Protein AF-A0AAJ1ZL86-F1 (afdb_monomer_lite)

Foldseek 3Di:
DDDDDDDDDDDAPDPQDFDQDPVRDTDGDRVNVVVVPHDDDDDLCDPVNVLVVLLVCQVDPPPLEAEEEEWEQDPDLPQRQIDDDPSRCSSHVFDSRAWDCPDPPFKIDTPDDPHYIYGHLWDQPPVRDTHNFLVSLLVNLLSVLVSSQVVSRQEYEYEQYQPDPPRQWDSLSSVLSNLLSQLVSPPPDPPDDRRYHYHYDDSDPVNVVCVVVVVAPSVCSNNFDWAKEKEWEQAQVRDIDIDIDIDGQQQFQLVVDPPPPLQQAWFKAKPVGGGPPDDTDGCVVGRRPGNSRSSHDHHMYIYTYSNPVVVPDPPDPPDD

Secondary structure (DSSP, 8-state):
------------TTS-EEEEPTTS-EEEE-HHHHTT-S---SS---HHHHHHHHHHHHTTPPTTEEEEEE-EEPS-TTT--EE--HHHHHHH---TT-EEEEETTTEEEESSSTTEEEE---EE-TTS-EE--HHHHHHHHHHHHHHHHHTT--EEEEEPTT-SSS-SB-HHHHHHHHHHHHHHHHHS-TTSPP--EEEEE---HHHHHHHHTT-S-HHHHHH--EEEEEEEEE-TT--EEEEEEEEETTSBGGGGS---TTGGGSEEEEES-SBTT---EEHHHHTTSBHHHHT--TT-EEEEE-GGGGG-S-------

Structure (mmCIF, N/CA/C/O backbone):
data_AF-A0AAJ1ZL86-F1
#
_entry.id   AF-A0AAJ1ZL86-F1
#
loop_
_atom_site.group_PDB
_atom_site.id
_atom_site.type_symbol
_atom_site.label_atom_id
_atom_site.label_alt_id
_atom_site.label_comp_id
_atom_site.label_asym_id
_atom_site.label_entity_id
_atom_site.label_seq_id
_atom_site.pdbx_PDB_ins_code
_atom_site.Cartn_x
_atom_site.Cartn_y
_atom_site.Cartn_z
_atom_site.occupancy
_atom_site.B_iso_or_equiv
_atom_site.auth_seq_id
_atom_site.auth_comp_id
_atom_site.auth_asym_id
_atom_site.auth_atom_id
_atom_site.pdbx_PDB_model_num
ATOM 1 N N . MET A 1 1 ? -17.599 -39.577 19.503 1.00 26.83 1 MET A N 1
ATOM 2 C CA . MET A 1 1 ? -16.617 -39.448 18.406 1.00 26.83 1 MET A CA 1
ATOM 3 C C . MET A 1 1 ? -17.194 -38.532 17.339 1.00 26.83 1 MET A C 1
ATOM 5 O O . MET A 1 1 ? -18.290 -38.820 16.884 1.00 26.83 1 MET A O 1
ATOM 9 N N . SER A 1 2 ? -16.427 -37.483 17.004 1.00 27.55 2 SER A N 1
ATOM 10 C CA . SER A 1 2 ? -16.437 -36.637 15.790 1.00 27.55 2 SER A CA 1
ATOM 11 C C . SER A 1 2 ? -17.744 -35.893 15.454 1.00 27.55 2 SER A C 1
ATOM 13 O O . SER A 1 2 ? -18.731 -36.484 15.036 1.00 27.55 2 SER A O 1
ATOM 15 N N . GLU A 1 3 ? -17.872 -34.624 15.853 1.00 30.81 3 GLU A N 1
ATOM 16 C CA . GLU A 1 3 ? -17.466 -33.403 15.113 1.00 30.81 3 GLU A CA 1
ATOM 17 C C . GLU A 1 3 ? -18.163 -33.197 13.755 1.00 30.81 3 GLU A C 1
ATOM 19 O O . GLU A 1 3 ? -17.887 -33.873 12.770 1.00 30.81 3 GLU A O 1
ATOM 24 N N . ARG A 1 4 ? -18.999 -32.152 13.685 1.00 26.70 4 ARG A N 1
ATOM 25 C CA . ARG A 1 4 ? -19.277 -31.396 12.456 1.00 26.70 4 ARG A CA 1
ATOM 26 C C . ARG A 1 4 ? -19.222 -29.906 12.791 1.00 26.70 4 ARG A C 1
ATOM 28 O O . ARG A 1 4 ? -20.199 -29.340 13.268 1.00 26.70 4 ARG A O 1
ATOM 35 N N . ARG A 1 5 ? -18.061 -29.286 12.575 1.00 26.00 5 ARG A N 1
ATOM 36 C CA . ARG A 1 5 ? -17.897 -27.826 12.539 1.00 26.00 5 ARG A CA 1
ATOM 37 C C . ARG A 1 5 ? -18.056 -27.374 11.089 1.00 26.00 5 ARG A C 1
ATOM 39 O O . ARG A 1 5 ? -17.250 -27.745 10.243 1.00 26.00 5 ARG A O 1
ATOM 46 N N . ALA A 1 6 ? -19.100 -26.600 10.807 1.00 27.50 6 ALA A N 1
ATOM 47 C CA . ALA A 1 6 ? -19.222 -25.831 9.576 1.00 27.50 6 ALA A CA 1
ATOM 48 C C . ALA A 1 6 ? -18.780 -24.395 9.887 1.00 27.50 6 ALA A C 1
ATOM 50 O O . ALA A 1 6 ? -19.437 -23.702 10.661 1.00 27.50 6 ALA A O 1
ATOM 51 N N . ASN A 1 7 ? -17.649 -23.967 9.323 1.00 27.70 7 ASN A N 1
ATOM 52 C CA . ASN A 1 7 ? -17.229 -22.569 9.360 1.00 27.70 7 ASN A CA 1
ATOM 53 C C . ASN A 1 7 ? -18.049 -21.799 8.318 1.00 27.70 7 ASN A C 1
ATOM 55 O O . ASN A 1 7 ? -17.778 -21.881 7.122 1.00 27.70 7 ASN A O 1
ATOM 59 N N . LEU A 1 8 ? -19.077 -21.088 8.782 1.00 30.33 8 LEU A N 1
ATOM 60 C CA . LEU A 1 8 ? -19.906 -20.212 7.961 1.00 30.33 8 LEU A CA 1
ATOM 61 C C . LEU A 1 8 ? -19.249 -18.823 7.911 1.00 30.33 8 LEU A C 1
ATOM 63 O O . LEU A 1 8 ? -19.295 -18.062 8.877 1.00 30.33 8 LEU A O 1
ATOM 67 N N . GLY A 1 9 ? -18.589 -18.514 6.795 1.00 31.70 9 GLY A N 1
ATOM 68 C CA . GLY A 1 9 ? -18.095 -17.170 6.497 1.00 31.70 9 GLY A CA 1
ATOM 69 C C . GLY A 1 9 ? -19.267 -16.218 6.253 1.00 31.70 9 GLY A C 1
ATOM 70 O O . GLY A 1 9 ? -20.177 -16.518 5.484 1.00 31.70 9 GLY A O 1
ATOM 71 N N . LYS A 1 10 ? -19.257 -15.077 6.940 1.00 31.64 10 LYS A N 1
ATOM 72 C CA . LYS A 1 10 ? -20.279 -14.028 6.875 1.00 31.64 10 LYS A CA 1
ATOM 73 C C . LYS A 1 10 ? -20.282 -13.393 5.471 1.00 31.64 10 LYS A C 1
ATOM 75 O O . LYS A 1 10 ? -19.273 -12.839 5.049 1.00 31.64 10 LYS A O 1
ATOM 80 N N . VAL A 1 11 ? -21.405 -13.494 4.757 1.00 28.42 11 VAL A N 1
ATOM 81 C CA . VAL A 1 11 ? -21.655 -12.884 3.435 1.00 28.42 11 VAL A CA 1
ATOM 82 C C . VAL A 1 11 ? -22.566 -11.673 3.625 1.00 28.42 11 VAL A C 1
ATOM 84 O O . VAL A 1 11 ? -23.559 -11.773 4.345 1.00 28.42 11 VAL A O 1
ATOM 87 N N . ASP A 1 12 ? -22.243 -10.545 2.985 1.00 35.69 12 ASP A N 1
ATOM 88 C CA . ASP A 1 12 ? -23.024 -9.305 3.073 1.00 35.69 12 ASP A CA 1
ATOM 89 C C . ASP A 1 12 ? -23.831 -9.001 1.791 1.00 35.69 12 ASP A C 1
ATOM 91 O O . ASP A 1 12 ? -23.544 -9.496 0.698 1.00 35.69 12 ASP A O 1
ATOM 95 N N . ALA A 1 13 ? -24.913 -8.242 1.973 1.00 37.53 13 ALA A N 1
ATOM 96 C CA . ALA A 1 13 ? -26.148 -8.272 1.188 1.00 37.53 13 ALA A CA 1
ATOM 97 C C . ALA A 1 13 ? -26.060 -7.837 -0.290 1.00 37.53 13 ALA A C 1
ATOM 99 O O . ALA A 1 13 ? -26.072 -6.654 -0.601 1.00 37.53 13 ALA A O 1
ATOM 100 N N . GLN A 1 14 ? -26.112 -8.819 -1.198 1.00 34.38 14 GLN A N 1
ATOM 101 C CA . GLN A 1 14 ? -26.947 -8.854 -2.424 1.00 34.38 14 GLN A CA 1
ATOM 102 C C . GLN A 1 14 ? -26.596 -10.019 -3.357 1.00 34.38 14 GLN A C 1
ATOM 104 O O . GLN A 1 14 ? -27.267 -10.211 -4.371 1.00 34.38 14 GLN A O 1
ATOM 109 N N . CYS A 1 15 ? -25.623 -10.856 -3.003 1.00 33.31 15 CYS A N 1
ATOM 110 C CA . CYS A 1 15 ? -25.530 -12.174 -3.613 1.00 33.31 15 CYS A CA 1
ATOM 111 C C . CYS A 1 15 ? -26.594 -13.076 -2.983 1.00 33.31 15 CYS A C 1
ATOM 113 O O . CYS A 1 15 ? -26.591 -13.289 -1.773 1.00 33.31 15 CYS A O 1
ATOM 115 N N . SER A 1 16 ? -27.516 -13.599 -3.794 1.00 36.09 16 SER A N 1
ATOM 116 C CA . SER A 1 16 ? -28.319 -14.748 -3.379 1.00 36.09 16 SER A CA 1
ATOM 117 C C . SER A 1 16 ? -27.356 -15.853 -2.952 1.00 36.09 16 SER A C 1
ATOM 119 O O . SER A 1 16 ? -26.565 -16.305 -3.781 1.00 36.09 16 SER A O 1
ATOM 121 N N . VAL A 1 17 ? -27.397 -16.257 -1.683 1.00 45.94 17 VAL A N 1
ATOM 122 C CA . VAL A 1 17 ? -26.607 -17.394 -1.207 1.00 45.94 17 VAL A CA 1
ATOM 123 C C . VAL A 1 17 ? -27.178 -18.630 -1.894 1.00 45.94 17 VAL A C 1
ATOM 125 O O . VAL A 1 17 ? -28.342 -18.964 -1.687 1.00 45.94 17 VAL A O 1
ATOM 128 N N . GLU A 1 18 ? -26.405 -19.248 -2.789 1.00 43.50 18 GLU A N 1
ATOM 129 C CA . GLU A 1 18 ? -26.748 -20.545 -3.375 1.00 43.50 18 GLU A CA 1
ATOM 130 C C . GLU A 1 18 ? -26.234 -21.642 -2.448 1.00 43.50 18 GLU A C 1
ATOM 132 O O . GLU A 1 18 ? -25.067 -22.025 -2.501 1.00 43.50 18 GLU A O 1
ATOM 137 N N . GLU A 1 19 ? -27.112 -22.167 -1.601 1.00 47.22 19 GLU A N 1
ATOM 138 C CA . GLU A 1 19 ? -26.810 -23.379 -0.849 1.00 47.22 19 GLU A CA 1
ATOM 139 C C . GLU A 1 19 ? -27.041 -24.584 -1.757 1.00 47.22 19 GLU A C 1
ATOM 141 O O . GLU A 1 19 ? -28.132 -24.763 -2.303 1.00 47.22 19 GLU A O 1
ATOM 146 N N . THR A 1 20 ? -26.006 -25.403 -1.950 1.00 39.59 20 THR A N 1
ATOM 147 C CA . THR A 1 20 ? -26.130 -26.675 -2.671 1.00 39.59 20 THR A CA 1
ATOM 148 C C . THR A 1 20 ? -26.208 -27.801 -1.652 1.00 39.59 20 THR A C 1
ATOM 150 O O . THR A 1 20 ? -25.277 -27.993 -0.870 1.00 39.59 20 THR A O 1
ATOM 153 N N . ASP A 1 21 ? -27.318 -28.539 -1.637 1.00 55.28 21 ASP A N 1
ATOM 154 C CA . ASP A 1 21 ? -27.452 -29.697 -0.757 1.00 55.28 21 ASP A CA 1
ATOM 155 C C . ASP A 1 21 ? -26.527 -30.852 -1.193 1.00 55.28 21 ASP A C 1
ATOM 157 O O . ASP A 1 21 ? -25.970 -30.880 -2.292 1.00 55.28 21 ASP A O 1
ATOM 161 N N . HIS A 1 22 ? -26.384 -31.864 -0.335 1.00 47.66 22 HIS A N 1
ATOM 162 C CA . HIS A 1 22 ? -25.602 -33.077 -0.617 1.00 47.66 22 HIS A CA 1
ATOM 163 C C . HIS A 1 22 ? -26.113 -33.897 -1.824 1.00 47.66 22 HIS A C 1
ATOM 165 O O . HIS A 1 22 ? -25.509 -34.907 -2.178 1.00 47.66 22 HIS A O 1
ATOM 171 N N . ARG A 1 23 ? -27.235 -33.496 -2.441 1.00 52.44 23 ARG A N 1
ATOM 172 C CA . ARG A 1 23 ? -27.842 -34.102 -3.634 1.00 52.44 23 ARG A CA 1
ATOM 173 C C . ARG A 1 23 ? -27.741 -33.188 -4.863 1.00 52.44 23 ARG A C 1
ATOM 175 O O . ARG A 1 23 ? -28.346 -33.499 -5.887 1.00 52.44 23 ARG A O 1
ATOM 182 N N . GLY A 1 24 ? -26.988 -32.087 -4.780 1.00 43.84 24 GLY A N 1
ATOM 183 C CA . GLY A 1 24 ? -26.724 -31.175 -5.893 1.00 43.84 24 GLY A CA 1
ATOM 184 C C . GLY A 1 24 ? -27.843 -30.173 -6.197 1.00 43.84 24 GLY A C 1
ATOM 185 O O . GLY A 1 24 ? -27.800 -29.530 -7.245 1.00 43.84 24 GLY A O 1
ATOM 186 N N . ARG A 1 25 ? -28.854 -30.018 -5.329 1.00 43.34 25 ARG A N 1
ATOM 187 C CA . ARG A 1 25 ? -29.942 -29.046 -5.533 1.00 43.34 25 ARG A CA 1
ATOM 188 C C . ARG A 1 25 ? -29.564 -27.699 -4.936 1.00 43.34 25 ARG A C 1
ATOM 190 O O . ARG A 1 25 ? -29.151 -27.629 -3.783 1.00 43.34 25 ARG A O 1
ATOM 197 N N . LYS A 1 26 ? -29.752 -26.639 -5.720 1.00 44.75 26 LYS A N 1
ATOM 198 C CA . LYS A 1 26 ? -29.433 -25.261 -5.339 1.00 44.75 26 LYS A CA 1
ATOM 199 C C . LYS A 1 26 ? -30.667 -24.549 -4.789 1.00 44.75 26 LYS A C 1
ATOM 201 O O . LYS A 1 26 ? -31.669 -24.448 -5.495 1.00 44.75 26 LYS A O 1
ATOM 206 N N . THR A 1 27 ? -30.579 -24.019 -3.573 1.00 41.75 27 THR A N 1
ATOM 207 C CA . THR A 1 27 ? -31.616 -23.173 -2.960 1.00 41.75 27 THR A CA 1
ATOM 208 C C . THR A 1 27 ? -31.056 -21.769 -2.760 1.00 41.75 27 THR A C 1
ATOM 210 O O . THR A 1 27 ? -29.961 -21.615 -2.228 1.00 41.75 27 THR A O 1
ATOM 213 N N . ARG A 1 28 ? -31.788 -20.744 -3.217 1.00 44.66 28 ARG A N 1
ATOM 214 C CA . ARG A 1 28 ? -31.433 -19.328 -3.034 1.00 44.66 28 ARG A CA 1
ATOM 215 C C . ARG A 1 28 ? -32.237 -18.741 -1.878 1.00 44.66 28 ARG A C 1
ATOM 217 O O . ARG A 1 28 ? -33.463 -18.780 -1.934 1.00 44.66 28 ARG A O 1
ATOM 224 N N . THR A 1 29 ? -31.574 -18.167 -0.877 1.00 52.62 29 THR A N 1
ATOM 225 C CA . THR A 1 29 ? -32.233 -17.501 0.264 1.00 52.62 29 THR A CA 1
ATOM 226 C C . THR A 1 29 ? -31.938 -15.992 0.294 1.00 52.62 29 THR A C 1
ATOM 228 O O . THR A 1 29 ? -30.902 -15.532 -0.192 1.00 52.62 29 THR A O 1
ATOM 231 N N . THR A 1 30 ? -32.885 -15.198 0.817 1.00 45.28 30 THR A N 1
ATOM 232 C CA . THR A 1 30 ? -32.844 -13.716 0.879 1.00 45.28 30 THR A CA 1
ATOM 233 C C . THR A 1 30 ? -32.746 -13.161 2.303 1.00 45.28 30 THR A C 1
ATOM 235 O O . THR A 1 30 ? -32.992 -11.978 2.529 1.00 45.28 30 THR A O 1
ATOM 238 N N . GLU A 1 31 ? -32.327 -13.980 3.267 1.00 46.47 31 GLU A N 1
ATOM 239 C CA . GLU A 1 31 ? -32.366 -13.679 4.706 1.00 46.47 31 GLU A CA 1
ATOM 240 C C . GLU A 1 31 ? -31.689 -12.347 5.092 1.00 46.47 31 GLU A C 1
ATOM 242 O O . GLU A 1 31 ? -32.208 -11.588 5.913 1.00 46.47 31 GLU A O 1
ATOM 247 N N . ALA A 1 32 ? -30.572 -11.991 4.448 1.00 41.50 32 ALA A N 1
ATOM 248 C CA . ALA A 1 32 ? -29.873 -10.721 4.680 1.00 41.50 32 ALA A CA 1
ATOM 249 C C . ALA A 1 32 ? -30.674 -9.482 4.216 1.00 41.50 32 ALA A C 1
ATOM 251 O O . ALA A 1 32 ? -30.608 -8.421 4.843 1.00 41.50 32 ALA A O 1
ATOM 252 N N . LYS A 1 33 ? -31.469 -9.618 3.142 1.00 42.16 33 LYS A N 1
ATOM 253 C CA . LYS A 1 33 ? -32.391 -8.582 2.644 1.00 42.16 33 LYS A CA 1
ATOM 254 C C . LYS A 1 33 ? -33.605 -8.454 3.565 1.00 42.16 33 LYS A C 1
ATOM 256 O O . LYS A 1 33 ? -33.992 -7.338 3.909 1.00 42.16 33 LYS A O 1
ATOM 261 N N . ASP A 1 34 ? -34.164 -9.585 3.987 1.00 42.97 34 ASP A N 1
ATOM 262 C CA . ASP A 1 34 ? -35.388 -9.631 4.795 1.00 42.97 34 ASP A CA 1
ATOM 263 C C . ASP A 1 34 ? -35.142 -9.174 6.244 1.00 42.97 34 ASP A C 1
ATOM 265 O O . ASP A 1 34 ? -36.003 -8.544 6.856 1.00 42.97 34 ASP A O 1
ATOM 269 N N . SER A 1 35 ? -33.927 -9.376 6.765 1.00 47.88 35 SER A N 1
ATOM 270 C CA . SER A 1 35 ? -33.507 -8.900 8.092 1.00 47.88 35 SER A CA 1
ATOM 271 C C . SER A 1 35 ? -32.970 -7.459 8.120 1.00 47.88 35 SER A C 1
ATOM 273 O O . SER A 1 35 ? -32.705 -6.940 9.203 1.00 47.88 35 SER A O 1
ATOM 275 N N . ARG A 1 36 ? -32.825 -6.781 6.966 1.00 44.47 36 ARG A N 1
ATOM 276 C CA . ARG A 1 36 ? -32.227 -5.429 6.832 1.00 44.47 36 ARG A CA 1
ATOM 277 C C . ARG A 1 36 ? -30.831 -5.288 7.465 1.00 44.47 36 ARG A C 1
ATOM 279 O O . ARG A 1 36 ? -30.469 -4.204 7.920 1.00 44.47 36 ARG A O 1
ATOM 286 N N . ARG A 1 37 ? -30.037 -6.361 7.505 1.00 44.91 37 ARG A N 1
ATOM 287 C CA . ARG A 1 37 ? -28.702 -6.373 8.139 1.00 44.91 37 ARG A CA 1
ATOM 288 C C . ARG A 1 37 ? -27.538 -6.258 7.148 1.00 44.91 37 ARG A C 1
ATOM 290 O O . ARG A 1 37 ? -26.446 -6.691 7.486 1.00 44.91 37 ARG A O 1
ATOM 297 N N . GLY A 1 38 ? -27.744 -5.660 5.972 1.00 38.59 38 GLY A N 1
ATOM 298 C CA . GLY A 1 38 ? -26.669 -5.471 4.991 1.00 38.59 38 GLY A CA 1
ATOM 299 C C . GLY A 1 38 ? -26.683 -4.131 4.258 1.00 38.59 38 GLY A C 1
ATOM 300 O O . GLY A 1 38 ? -27.657 -3.376 4.305 1.00 38.59 38 GLY A O 1
ATOM 301 N N . ILE A 1 39 ? -25.558 -3.832 3.606 1.00 36.44 39 ILE A N 1
ATOM 302 C CA . ILE A 1 39 ? -25.298 -2.583 2.877 1.00 36.44 39 ILE A CA 1
ATOM 303 C C . ILE A 1 39 ? -25.820 -2.720 1.436 1.00 36.44 39 ILE A C 1
ATOM 305 O O . ILE A 1 39 ? -25.465 -3.687 0.767 1.00 36.44 39 ILE A O 1
ATOM 309 N N . PRO A 1 40 ? -26.622 -1.772 0.914 1.00 34.81 40 PRO A N 1
ATOM 310 C CA . PRO A 1 40 ? -27.112 -1.843 -0.460 1.00 34.81 40 PRO A CA 1
ATOM 311 C C . PRO A 1 40 ? -25.966 -1.690 -1.477 1.00 34.81 40 PRO A C 1
ATOM 313 O O . PRO A 1 40 ? -25.366 -0.623 -1.611 1.00 34.81 40 PRO A O 1
ATOM 316 N N . GLN A 1 41 ? -25.701 -2.746 -2.242 1.00 34.25 41 GLN A N 1
ATOM 317 C CA . GLN A 1 41 ? -24.929 -2.727 -3.481 1.00 34.25 41 GLN A CA 1
ATOM 318 C C . GLN A 1 41 ? -25.860 -2.472 -4.677 1.00 34.25 41 GLN A C 1
ATOM 320 O O . GLN A 1 41 ? -26.587 -3.355 -5.133 1.00 34.25 41 GLN A O 1
ATOM 325 N N . GLY A 1 42 ? -25.832 -1.262 -5.240 1.00 32.44 42 GLY A N 1
ATOM 326 C CA . GLY A 1 42 ? -26.534 -1.041 -6.515 1.00 32.44 42 GLY A CA 1
ATOM 327 C C . GLY A 1 42 ? -26.961 0.374 -6.869 1.00 32.44 42 GLY A C 1
ATOM 328 O O . GLY A 1 42 ? -27.815 0.549 -7.729 1.00 32.44 42 GLY A O 1
ATOM 329 N N . SER A 1 43 ? -26.388 1.399 -6.258 1.00 26.69 43 SER A N 1
ATOM 330 C CA . SER A 1 43 ? -26.492 2.770 -6.760 1.00 26.69 43 SER A CA 1
ATOM 331 C C . SER A 1 43 ? -25.113 3.398 -6.611 1.00 26.69 43 SER A C 1
ATOM 333 O O . SER A 1 43 ? -24.398 2.976 -5.695 1.00 26.69 43 SER A O 1
ATOM 335 N N . PRO A 1 44 ? -24.673 4.345 -7.465 1.00 32.91 44 PRO A N 1
ATOM 336 C CA . PRO A 1 44 ? -23.505 5.143 -7.138 1.00 32.91 44 PRO A CA 1
ATOM 337 C C . PRO A 1 44 ? -23.827 5.845 -5.822 1.00 32.91 44 PRO A C 1
ATOM 339 O O . PRO A 1 44 ? -24.507 6.868 -5.802 1.00 32.91 44 PRO A O 1
ATOM 342 N N . ILE A 1 45 ? -23.389 5.245 -4.713 1.00 39.53 45 ILE A N 1
ATOM 343 C CA . ILE A 1 45 ? -23.382 5.866 -3.404 1.00 39.53 45 ILE A CA 1
ATOM 344 C C . ILE A 1 45 ? -22.623 7.156 -3.657 1.00 39.53 45 ILE A C 1
ATOM 346 O O . ILE A 1 45 ? -21.433 7.143 -3.985 1.00 39.53 45 ILE A O 1
ATOM 350 N N . SER A 1 46 ? -23.349 8.273 -3.657 1.00 35.41 46 SER A N 1
ATOM 351 C CA . SER A 1 46 ? -22.713 9.568 -3.785 1.00 35.41 46 SER A CA 1
ATOM 352 C C . SER A 1 46 ? -21.648 9.631 -2.688 1.00 35.41 46 SER A C 1
ATOM 354 O O . SER A 1 46 ? -21.868 9.069 -1.610 1.00 35.41 46 SER A O 1
ATOM 356 N N . PRO A 1 47 ? -20.504 10.292 -2.911 1.00 38.22 47 PRO A N 1
ATOM 357 C CA . PRO A 1 47 ? -19.534 10.514 -1.842 1.00 38.22 47 PRO A CA 1
ATOM 358 C C . PRO A 1 47 ? -20.225 10.989 -0.546 1.00 38.22 47 PRO A C 1
ATOM 360 O O . PRO A 1 47 ? -19.903 10.529 0.538 1.00 38.22 47 PRO A O 1
ATOM 363 N N . LEU A 1 48 ? -21.307 11.769 -0.671 1.00 35.00 48 LEU A N 1
ATOM 364 C CA . LEU A 1 48 ? -22.185 12.191 0.424 1.00 35.00 48 LEU A CA 1
ATOM 365 C C . LEU A 1 48 ? -22.918 11.052 1.179 1.00 35.00 48 LEU A C 1
ATOM 367 O O . LEU A 1 48 ? -23.060 11.125 2.396 1.00 35.00 48 LEU A O 1
ATOM 371 N N . LEU A 1 49 ? -23.405 10.007 0.500 1.00 35.75 49 LEU A N 1
ATOM 372 C CA . LEU A 1 49 ? -24.061 8.853 1.139 1.00 35.75 49 LEU A CA 1
ATOM 373 C C . LEU A 1 49 ? -23.051 7.882 1.770 1.00 35.75 49 LEU A C 1
ATOM 375 O O . LEU A 1 49 ? -23.360 7.299 2.809 1.00 35.75 49 LEU A O 1
ATOM 379 N N . ALA A 1 50 ? -21.840 7.764 1.209 1.00 42.41 50 ALA A N 1
ATOM 380 C CA . ALA A 1 50 ? -20.728 7.081 1.878 1.00 42.41 50 ALA A CA 1
ATOM 381 C C . ALA A 1 50 ? -20.388 7.805 3.193 1.00 42.41 50 ALA A C 1
ATOM 383 O O . ALA A 1 50 ? -20.234 7.161 4.232 1.00 42.41 50 ALA A O 1
ATOM 384 N N . ASN A 1 51 ? -20.417 9.147 3.171 1.00 39.81 51 ASN A N 1
ATOM 385 C CA . ASN A 1 51 ? -20.219 9.986 4.354 1.00 39.81 51 ASN A CA 1
ATOM 386 C C . ASN A 1 51 ? -21.277 9.757 5.440 1.00 39.81 51 ASN A C 1
ATOM 388 O O . ASN A 1 51 ? -20.933 9.717 6.616 1.00 39.81 51 ASN A O 1
ATOM 392 N N . ILE A 1 52 ? -22.547 9.548 5.083 1.00 40.16 52 ILE A N 1
ATOM 393 C CA . ILE A 1 52 ? -23.604 9.250 6.065 1.00 40.16 52 ILE A CA 1
ATOM 394 C C . ILE A 1 52 ? -23.472 7.822 6.619 1.00 40.16 52 ILE A C 1
ATOM 396 O O . ILE A 1 52 ? -23.674 7.615 7.817 1.00 40.16 52 ILE A O 1
ATOM 400 N N . HIS A 1 53 ? -23.114 6.839 5.785 1.00 46.62 53 HIS A N 1
ATOM 401 C CA . HIS A 1 53 ? -22.953 5.449 6.227 1.00 46.62 53 HIS A CA 1
ATOM 402 C C . HIS A 1 53 ? -21.781 5.276 7.195 1.00 46.62 53 HIS A C 1
ATOM 404 O O . HIS A 1 53 ? -21.945 4.640 8.234 1.00 46.62 53 HIS A O 1
ATOM 410 N N . MET A 1 54 ? -20.632 5.884 6.899 1.00 50.75 54 MET A N 1
ATOM 411 C CA . MET A 1 54 ? -19.474 5.847 7.792 1.00 50.75 54 MET A CA 1
ATOM 412 C C . MET A 1 54 ? -19.712 6.671 9.068 1.00 50.75 54 MET A C 1
ATOM 414 O O . MET A 1 54 ? -19.362 6.213 10.150 1.00 50.75 54 MET A O 1
ATOM 418 N N . ARG A 1 55 ? -20.407 7.818 8.986 1.00 51.34 55 ARG A N 1
ATOM 419 C CA . ARG A 1 55 ? -20.775 8.631 10.163 1.00 51.34 55 ARG A CA 1
ATOM 420 C C . ARG A 1 55 ? -21.675 7.885 11.154 1.00 51.34 55 ARG A C 1
ATOM 422 O O . ARG A 1 55 ? -21.483 8.002 12.357 1.00 51.34 55 ARG A O 1
ATOM 429 N N . ARG A 1 56 ? -22.645 7.094 10.675 1.00 51.03 56 ARG A N 1
ATOM 430 C CA . ARG A 1 56 ? -23.464 6.240 11.563 1.00 51.03 56 ARG A CA 1
ATOM 431 C C . ARG A 1 56 ? -22.670 5.081 12.165 1.00 51.03 56 ARG A C 1
ATOM 433 O O . ARG A 1 56 ? -23.068 4.581 13.208 1.00 51.03 56 ARG A O 1
ATOM 440 N N . PHE A 1 57 ? -21.585 4.665 11.515 1.00 54.78 57 PHE A N 1
ATOM 441 C CA . PHE A 1 57 ? -20.748 3.558 11.968 1.00 54.78 57 PHE A CA 1
ATOM 442 C C . PHE A 1 57 ? -19.816 3.984 13.110 1.00 54.78 57 PHE A C 1
ATOM 444 O O . PHE A 1 57 ? -19.738 3.293 14.115 1.00 54.78 57 PHE A O 1
ATOM 451 N N . VAL A 1 58 ? -19.183 5.160 13.005 1.00 54.84 58 VAL A N 1
ATOM 452 C CA . VAL A 1 58 ? -18.257 5.678 14.032 1.00 54.84 58 VAL A CA 1
ATOM 453 C C . VAL A 1 58 ? -18.942 5.959 15.370 1.00 54.84 58 VAL A C 1
ATOM 455 O O . VAL A 1 58 ? -18.370 5.685 16.418 1.00 54.84 58 VAL A O 1
ATOM 458 N N . LEU A 1 59 ? -20.183 6.451 15.349 1.00 56.47 59 LEU A N 1
ATOM 459 C CA . LEU A 1 59 ? -20.934 6.783 16.567 1.00 56.47 59 LEU A CA 1
ATOM 460 C C . LEU A 1 59 ? -21.576 5.563 17.257 1.00 56.47 59 LEU A C 1
ATOM 462 O O . LEU A 1 59 ? -22.186 5.713 18.312 1.00 56.47 59 LEU A O 1
ATOM 466 N N . ALA A 1 60 ? -21.479 4.369 16.663 1.00 64.75 60 ALA A N 1
ATOM 467 C CA . ALA A 1 60 ? -22.106 3.146 17.164 1.00 64.75 60 ALA A CA 1
ATOM 468 C C . ALA A 1 60 ? -21.234 1.902 16.917 1.00 64.75 60 ALA A C 1
ATOM 470 O O . ALA A 1 60 ? -21.760 0.829 16.607 1.00 64.75 60 ALA A O 1
ATOM 471 N N . LEU A 1 61 ? -19.908 2.052 17.016 1.00 71.31 61 LEU A N 1
ATOM 472 C CA . LEU A 1 61 ? -18.984 0.926 16.896 1.00 71.31 61 LEU A CA 1
ATOM 473 C C . LEU A 1 61 ? -19.285 -0.117 17.988 1.00 71.31 61 LEU A C 1
ATOM 475 O O . LEU A 1 61 ? -19.405 0.251 19.158 1.00 71.31 61 LEU A O 1
ATOM 479 N N . PRO A 1 62 ? -19.413 -1.406 17.635 1.00 79.69 62 PRO A N 1
ATOM 480 C CA . PRO A 1 62 ? -19.482 -2.484 18.612 1.00 79.69 62 PRO A CA 1
ATOM 481 C C . PRO A 1 62 ? -18.239 -2.542 19.510 1.00 79.69 62 PRO A C 1
ATOM 483 O O . PRO A 1 62 ? -17.144 -2.130 19.122 1.00 79.69 62 PRO A O 1
ATOM 486 N N . ASP A 1 63 ? -18.390 -3.135 20.695 1.00 81.75 63 ASP A N 1
ATOM 487 C CA . ASP A 1 63 ? -17.277 -3.332 21.626 1.00 81.75 63 ASP A CA 1
ATOM 488 C C . ASP A 1 63 ? -16.136 -4.135 20.984 1.00 81.75 63 ASP A C 1
ATOM 490 O O . ASP A 1 63 ? -16.333 -5.219 20.417 1.00 81.75 63 ASP A O 1
ATOM 494 N N . GLY A 1 64 ? -14.914 -3.617 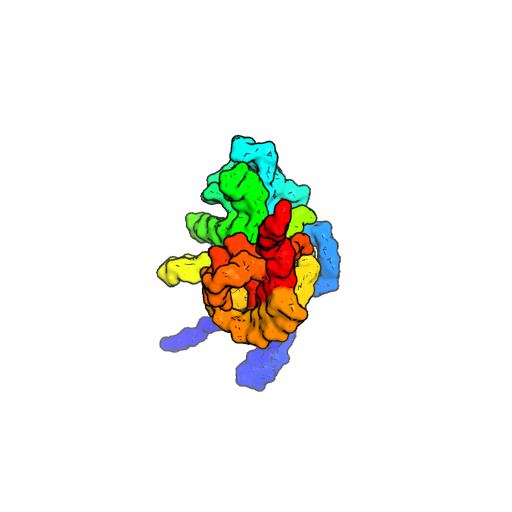21.110 1.00 86.31 64 GLY A N 1
ATOM 495 C CA . GLY A 1 64 ? -13.719 -4.207 20.506 1.00 86.31 64 GLY A CA 1
ATOM 496 C C . GLY A 1 64 ? -13.561 -3.915 19.012 1.00 86.31 64 GLY A C 1
ATOM 497 O O . GLY A 1 64 ? -12.729 -4.553 18.372 1.00 86.31 64 GLY A O 1
ATOM 498 N N . GLU A 1 65 ? -14.325 -2.979 18.447 1.00 89.44 65 GLU A N 1
ATOM 499 C CA . GLU A 1 65 ? -14.091 -2.444 17.102 1.00 89.44 65 GLU A CA 1
ATOM 500 C C . GLU A 1 65 ? -13.526 -1.018 17.165 1.00 89.44 65 GLU A C 1
ATOM 502 O O . GLU A 1 65 ? -13.736 -0.281 18.133 1.00 89.44 65 GLU A O 1
ATOM 507 N N . ALA A 1 66 ? -12.785 -0.633 16.127 1.00 89.44 66 ALA A N 1
ATOM 508 C CA . ALA A 1 66 ? -12.179 0.685 15.996 1.00 89.44 66 ALA A CA 1
ATOM 509 C C . ALA A 1 66 ? -12.338 1.251 14.589 1.00 89.44 66 ALA A C 1
ATOM 511 O O . ALA A 1 66 ? -12.365 0.511 13.605 1.00 89.44 66 ALA A O 1
ATOM 512 N N . VAL A 1 67 ? -12.364 2.578 14.481 1.00 86.38 67 VAL A N 1
ATOM 513 C CA . VAL A 1 67 ? -12.268 3.284 13.199 1.00 86.38 67 VAL A CA 1
ATOM 514 C C . VAL A 1 67 ? -10.897 3.930 13.061 1.00 86.38 67 VAL A C 1
ATOM 516 O O . VAL A 1 67 ? -10.389 4.529 14.008 1.00 86.38 67 VAL A O 1
ATOM 519 N N . ALA A 1 68 ? -10.314 3.850 11.868 1.00 87.56 68 ALA A N 1
ATOM 520 C CA . ALA A 1 68 ? -9.114 4.592 11.524 1.00 87.56 68 ALA A CA 1
ATOM 521 C C . ALA A 1 68 ? -9.271 5.368 10.215 1.00 87.56 68 ALA A C 1
ATOM 523 O O . ALA A 1 68 ? -9.773 4.864 9.209 1.00 87.56 68 ALA A O 1
ATOM 524 N N . ILE A 1 69 ? -8.826 6.619 10.221 1.00 82.38 69 ILE A N 1
ATOM 525 C CA . ILE A 1 69 ? -8.962 7.532 9.084 1.00 82.38 69 ILE A CA 1
ATOM 526 C C . ILE A 1 69 ? -7.571 7.998 8.663 1.00 82.38 69 ILE A C 1
ATOM 528 O O . ILE A 1 69 ? -6.682 8.176 9.494 1.00 82.38 69 ILE A O 1
ATOM 532 N N . SER A 1 70 ? -7.360 8.195 7.361 1.00 80.69 70 SER A N 1
ATOM 533 C CA . SER A 1 70 ? -6.110 8.779 6.870 1.00 80.69 70 SER A CA 1
ATOM 534 C C . SER A 1 70 ? -5.956 10.229 7.351 1.00 80.69 70 SER A C 1
ATOM 536 O O . SER A 1 70 ? -6.832 11.063 7.112 1.00 80.69 70 SER A O 1
ATOM 538 N N . CYS A 1 71 ? -4.816 10.537 7.973 1.00 75.50 71 CYS A N 1
ATOM 539 C CA . CYS A 1 71 ? -4.492 11.854 8.522 1.00 75.50 71 CYS A CA 1
ATOM 540 C C . CYS A 1 71 ? -3.210 12.425 7.910 1.00 75.50 71 CYS A C 1
ATOM 542 O O . CYS A 1 71 ? -2.280 11.700 7.554 1.00 75.50 71 CYS A O 1
ATOM 544 N N . GLY A 1 72 ? -3.152 13.752 7.781 1.00 67.19 72 GLY A N 1
ATOM 545 C CA . GLY A 1 72 ? -1.935 14.465 7.393 1.00 67.19 72 GLY A CA 1
ATOM 546 C C . GLY A 1 72 ? -1.132 14.986 8.586 1.00 67.19 72 GLY A C 1
ATOM 547 O O . GLY A 1 72 ? -1.673 15.168 9.673 1.00 67.19 72 GLY A O 1
ATOM 548 N N . ARG A 1 73 ? 0.145 15.306 8.346 1.00 64.19 73 ARG A N 1
ATOM 549 C CA . ARG A 1 73 ? 1.015 16.078 9.249 1.00 64.19 73 ARG A CA 1
ATOM 550 C C . ARG A 1 73 ? 0.924 17.548 8.820 1.00 64.19 73 ARG A C 1
ATOM 552 O O . ARG A 1 73 ? 1.142 17.849 7.647 1.00 64.19 73 ARG A O 1
ATOM 559 N N . GLY A 1 74 ? 0.500 18.448 9.694 1.00 49.47 74 GLY A N 1
ATOM 560 C CA . GLY A 1 74 ? 0.383 19.881 9.393 1.00 49.47 74 GLY A CA 1
ATOM 561 C C . GLY A 1 74 ? 1.680 20.628 9.648 1.00 49.47 74 GLY A C 1
ATOM 562 O O . GLY A 1 74 ? 2.617 20.094 10.239 1.00 49.47 74 GLY A O 1
ATOM 563 N N . GLY A 1 75 ? 1.725 21.850 9.116 1.00 38.56 75 GLY A N 1
ATOM 564 C CA . GLY A 1 75 ? 2.918 22.681 8.961 1.00 38.56 75 GLY A CA 1
ATOM 565 C C . GLY A 1 75 ? 3.526 23.142 10.279 1.00 38.56 75 GLY A C 1
ATOM 566 O O . GLY A 1 75 ? 3.239 24.226 10.759 1.00 38.56 75 GLY A O 1
ATOM 567 N N . ASP A 1 76 ? 4.301 22.265 10.885 1.00 34.47 76 ASP A N 1
ATOM 568 C CA . ASP A 1 76 ? 5.641 22.498 11.409 1.00 34.47 76 ASP A CA 1
ATOM 569 C C . ASP A 1 76 ? 6.083 21.124 11.895 1.00 34.47 76 ASP A C 1
ATOM 571 O O . ASP A 1 76 ? 5.365 20.455 12.646 1.00 34.47 76 ASP A O 1
ATOM 575 N N . SER A 1 77 ? 7.268 20.687 11.485 1.00 41.00 77 SER A N 1
ATOM 576 C CA . SER A 1 77 ? 7.890 19.455 11.983 1.00 41.00 77 SER A CA 1
ATOM 577 C C . SER A 1 77 ? 8.027 19.438 13.517 1.00 41.00 77 SER A C 1
ATOM 579 O O . SER A 1 77 ? 8.249 18.376 14.091 1.00 41.00 77 SER A O 1
ATOM 581 N N . THR A 1 78 ? 7.811 20.582 14.173 1.00 36.75 78 THR A N 1
ATOM 582 C CA . THR A 1 78 ? 7.773 20.793 15.623 1.00 36.75 78 THR A CA 1
ATOM 583 C C . THR A 1 78 ? 6.376 21.058 16.217 1.00 36.75 78 THR A C 1
ATOM 585 O O . THR A 1 78 ? 6.253 20.983 17.435 1.00 36.75 78 THR A O 1
ATOM 588 N N . SER A 1 79 ? 5.318 21.338 15.429 1.00 33.56 79 SER A N 1
ATOM 589 C CA . SER A 1 79 ? 3.987 21.723 15.969 1.00 33.56 79 SER A CA 1
ATOM 590 C C . SER A 1 79 ? 2.848 20.716 15.757 1.00 33.56 79 SER A C 1
ATOM 592 O O . SER A 1 79 ? 1.766 20.898 16.313 1.00 33.56 79 SER A O 1
ATOM 594 N N . GLY A 1 80 ? 3.055 19.641 14.987 1.00 37.50 80 GLY A N 1
ATOM 595 C CA . GLY A 1 80 ? 2.180 18.459 15.005 1.00 37.50 80 GLY A CA 1
ATOM 596 C C . GLY A 1 80 ? 0.710 18.666 14.595 1.00 37.50 80 GLY A C 1
ATOM 597 O O . GLY A 1 80 ? -0.092 17.757 14.764 1.00 37.50 80 GLY A O 1
ATOM 598 N N . LYS A 1 81 ? 0.275 19.808 14.057 1.00 39.06 81 LYS A N 1
ATOM 599 C CA . LYS A 1 81 ? -1.161 20.009 13.762 1.00 39.06 81 LYS A CA 1
ATOM 600 C C . LYS A 1 81 ? -1.658 18.996 12.732 1.00 39.06 81 LYS A C 1
ATOM 602 O O . LYS A 1 81 ? -1.207 19.043 11.607 1.00 39.06 81 LYS A O 1
ATOM 607 N N . GLN A 1 82 ? -2.574 18.086 13.040 1.00 48.75 82 GLN A N 1
ATOM 608 C CA . GLN A 1 82 ? -3.028 17.123 12.030 1.00 48.75 82 GLN A CA 1
ATOM 609 C C . GLN A 1 82 ? -4.056 17.738 11.084 1.00 48.75 82 GLN A C 1
ATOM 611 O O . GLN A 1 82 ? -5.010 18.378 11.521 1.00 48.75 82 GLN A O 1
ATOM 616 N N . SER A 1 83 ? -3.887 17.535 9.774 1.00 49.72 83 SER A N 1
ATOM 617 C CA . SER A 1 83 ? -4.928 17.888 8.806 1.00 49.72 83 SER A CA 1
ATOM 618 C C . SER A 1 83 ? -5.832 16.674 8.615 1.00 49.72 83 SER A C 1
ATOM 620 O O . SER A 1 83 ? -5.522 15.774 7.828 1.00 49.72 83 SER A O 1
ATOM 622 N N . VAL A 1 84 ? -6.926 16.630 9.365 1.00 52.06 84 VAL A N 1
ATOM 623 C CA . VAL A 1 84 ? -8.026 15.698 9.111 1.00 52.06 84 VAL A CA 1
ATOM 624 C C . VAL A 1 84 ? -8.861 16.286 7.977 1.00 52.06 84 VAL A C 1
ATOM 626 O O . VAL A 1 84 ? -9.133 17.487 7.975 1.00 52.06 84 VAL A O 1
ATOM 629 N N . SER A 1 85 ? -9.237 15.479 6.984 1.00 53.66 85 SER A N 1
ATOM 630 C CA . SER A 1 85 ? -10.154 15.944 5.937 1.00 53.66 85 SER A CA 1
ATOM 631 C C . SER A 1 85 ? -11.469 16.423 6.566 1.00 53.66 85 SER A C 1
ATOM 633 O O . SER A 1 85 ? -11.860 15.944 7.630 1.00 53.66 85 SER A O 1
ATOM 635 N N . SER A 1 86 ? -12.195 17.329 5.905 1.00 50.12 86 SER A N 1
ATOM 636 C CA . SER A 1 86 ? -13.551 17.724 6.335 1.00 50.12 86 SER A CA 1
ATOM 637 C C . SER A 1 86 ? -14.462 16.504 6.551 1.00 50.12 86 SER A C 1
ATOM 639 O O . SER A 1 86 ? -15.312 16.497 7.437 1.00 50.12 86 SER A O 1
ATOM 641 N N . PHE A 1 87 ? -14.212 15.436 5.788 1.00 50.72 87 PHE A N 1
ATOM 642 C CA . PHE A 1 87 ? -14.786 14.111 5.972 1.00 50.72 87 PHE A CA 1
ATOM 643 C C . PHE A 1 87 ? -14.440 13.478 7.331 1.00 50.72 87 PHE A C 1
ATOM 645 O O . PHE A 1 87 ? -15.352 13.073 8.044 1.00 50.72 87 PHE A O 1
ATOM 652 N N . GLY A 1 88 ? -13.162 13.413 7.718 1.00 54.31 88 GLY A N 1
ATOM 653 C CA . GLY A 1 88 ? -12.762 12.843 9.008 1.00 54.31 88 GLY A CA 1
ATOM 654 C C . GLY A 1 88 ? -13.204 13.684 10.211 1.00 54.31 88 GLY A C 1
ATOM 655 O O . GLY A 1 88 ? -13.567 13.117 11.236 1.00 54.31 88 GLY A O 1
ATOM 656 N N . GLN A 1 89 ? -13.280 15.013 10.065 1.00 55.44 89 GLN A N 1
ATOM 657 C CA . GLN A 1 89 ? -13.838 15.906 11.092 1.00 55.44 89 GLN A CA 1
ATOM 658 C C . GLN A 1 89 ? -15.342 15.656 11.302 1.00 55.44 89 GLN A C 1
ATOM 660 O O . GLN A 1 89 ? -15.809 15.546 12.432 1.00 55.44 89 GLN A O 1
ATOM 665 N N . ALA A 1 90 ? -16.103 15.505 10.212 1.00 53.81 90 ALA A N 1
ATOM 666 C CA . ALA A 1 90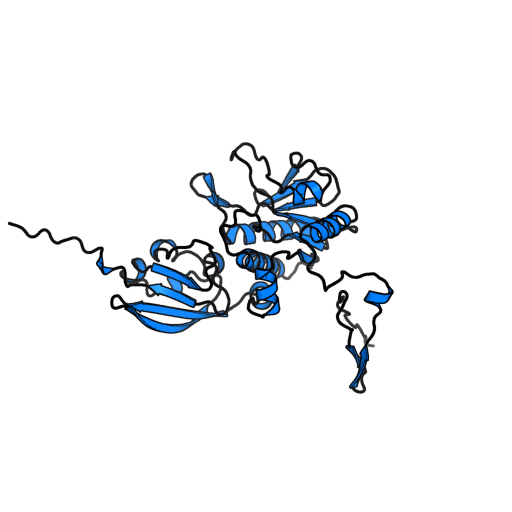 ? -17.540 15.231 10.266 1.00 53.81 90 ALA A CA 1
ATOM 667 C C . ALA A 1 90 ? -17.883 13.802 10.727 1.00 53.81 90 ALA A C 1
ATOM 669 O O . ALA A 1 90 ? -19.003 13.561 11.183 1.00 53.81 90 ALA A O 1
ATOM 670 N N . LEU A 1 91 ? -16.953 12.851 10.580 1.00 54.41 91 LEU A N 1
ATOM 671 C CA . LEU A 1 91 ? -17.163 11.448 10.941 1.00 54.41 91 LEU A CA 1
ATOM 672 C C . LEU A 1 91 ? -17.188 11.212 12.446 1.00 54.41 91 LEU A C 1
ATOM 674 O O . LEU A 1 91 ? -17.795 10.246 12.894 1.00 54.41 91 LEU A O 1
ATOM 678 N N . ALA A 1 92 ? -16.485 12.054 13.193 1.00 51.84 92 ALA A N 1
ATOM 679 C CA . ALA A 1 92 ? -15.945 11.634 14.467 1.00 51.84 92 ALA A CA 1
ATOM 680 C C . ALA A 1 92 ? -16.465 12.431 15.671 1.00 51.84 92 ALA A C 1
ATOM 682 O O . ALA A 1 92 ? -16.253 11.983 16.786 1.00 51.84 92 ALA A O 1
ATOM 683 N N . GLU A 1 93 ? -17.138 13.579 15.485 1.00 57.62 93 GLU A N 1
ATOM 684 C CA . GLU A 1 93 ? -17.468 14.511 16.595 1.00 57.62 93 GLU A CA 1
ATOM 685 C C . GLU A 1 93 ? -16.256 14.782 17.513 1.00 57.62 93 GLU A C 1
ATOM 687 O O . GLU A 1 93 ? -16.375 15.043 18.706 1.00 57.62 93 GLU A O 1
ATOM 692 N N . ILE A 1 94 ? -15.066 14.683 16.926 1.00 60.62 94 ILE A N 1
ATOM 693 C CA . ILE A 1 94 ? -13.769 14.737 17.581 1.00 60.62 94 ILE A CA 1
ATOM 694 C C . ILE A 1 94 ? -13.178 16.114 17.344 1.00 60.62 94 ILE A C 1
ATOM 696 O O . ILE A 1 94 ? -13.253 16.638 16.229 1.00 60.62 94 ILE A O 1
ATOM 700 N N . ASP A 1 95 ? -12.526 16.664 18.365 1.00 66.38 95 ASP A N 1
ATOM 701 C CA . ASP A 1 95 ? -11.613 17.778 18.162 1.00 66.38 95 ASP A CA 1
ATOM 702 C C . ASP A 1 95 ? -10.331 17.248 17.484 1.00 66.38 95 ASP A C 1
ATOM 704 O O . ASP A 1 95 ? -9.560 16.511 18.107 1.00 66.38 95 ASP A O 1
ATOM 708 N N . PRO A 1 96 ? -10.065 17.591 16.207 1.00 64.19 96 PRO A N 1
ATOM 709 C CA . PRO A 1 96 ? -8.892 17.098 15.485 1.00 64.19 96 PRO A CA 1
ATOM 710 C C . PRO A 1 96 ? -7.565 17.596 16.083 1.00 64.19 96 PRO A C 1
ATOM 712 O O . PRO A 1 96 ? -6.500 17.126 15.674 1.00 64.19 96 PRO A O 1
ATOM 715 N N . HIS A 1 97 ? -7.609 18.554 17.013 1.00 68.81 97 HIS A N 1
ATOM 716 C CA . HIS A 1 97 ? -6.451 19.094 17.716 1.00 68.81 97 HIS A CA 1
ATOM 717 C C . HIS A 1 97 ? -6.181 18.412 19.060 1.00 68.81 97 HIS A C 1
ATOM 719 O O . HIS A 1 97 ? -5.084 18.568 19.595 1.00 68.81 97 HIS A O 1
ATOM 725 N N . GLU A 1 98 ? -7.119 17.617 19.577 1.00 77.38 98 GLU A N 1
ATOM 726 C CA . GLU A 1 98 ? -6.934 16.856 20.808 1.00 77.38 98 GLU A CA 1
ATOM 727 C C . GLU A 1 98 ? -6.682 15.378 20.510 1.00 77.38 98 GLU A C 1
ATOM 729 O O . GLU A 1 98 ? -7.599 14.566 20.376 1.00 77.38 98 GLU A O 1
ATOM 734 N N . TYR A 1 99 ? -5.407 15.009 20.426 1.00 82.25 99 TYR A N 1
ATOM 735 C CA . TYR A 1 99 ? -4.994 13.634 20.171 1.00 82.25 99 TYR A CA 1
ATOM 736 C C . TYR A 1 99 ? -3.732 13.267 20.962 1.00 82.25 99 TYR A C 1
ATOM 738 O O . TYR A 1 99 ? -2.999 14.137 21.434 1.00 82.25 99 TYR A O 1
ATOM 746 N N . GLU A 1 100 ? -3.472 11.969 21.084 1.00 87.00 100 GLU A N 1
ATOM 747 C CA . GLU A 1 100 ? -2.225 11.409 21.604 1.00 87.00 100 GLU A CA 1
ATOM 748 C C . GLU A 1 100 ? -1.570 10.491 20.566 1.00 87.00 100 GLU A C 1
ATOM 750 O O . GLU A 1 100 ? -2.255 9.822 19.790 1.00 87.00 100 GLU A O 1
ATOM 755 N N . TRP A 1 101 ? -0.238 10.457 20.537 1.00 88.69 101 TRP A N 1
ATOM 756 C CA . TRP A 1 101 ? 0.503 9.493 19.727 1.00 88.69 101 TRP A CA 1
ATOM 757 C C . TRP A 1 101 ? 0.511 8.144 20.432 1.00 88.69 101 TRP A C 1
ATOM 759 O O . TRP A 1 101 ? 1.059 8.015 21.522 1.00 88.69 101 TRP A O 1
ATOM 769 N N . VAL A 1 102 ? -0.086 7.143 19.791 1.00 90.81 102 VAL A N 1
ATOM 770 C CA . VAL A 1 102 ? -0.102 5.764 20.298 1.00 90.81 102 VAL A CA 1
ATOM 771 C C . VAL A 1 102 ? 0.933 4.883 19.598 1.00 90.81 102 VAL A C 1
ATOM 773 O O . VAL A 1 102 ? 1.336 3.853 20.127 1.00 90.81 102 VAL A O 1
ATOM 776 N N . SER A 1 103 ? 1.399 5.322 18.427 1.00 88.75 103 SER A N 1
ATOM 777 C CA . SER A 1 103 ? 2.574 4.795 17.737 1.00 88.75 103 SER A CA 1
ATOM 778 C C . SER A 1 103 ? 3.199 5.932 16.927 1.00 88.75 103 SER A C 1
ATOM 780 O O . SER A 1 103 ? 2.720 6.258 15.847 1.00 88.75 103 SER A O 1
ATOM 782 N N . ASP A 1 104 ? 4.215 6.606 17.461 1.00 83.88 104 ASP A N 1
ATOM 783 C CA . ASP A 1 104 ? 4.943 7.664 16.741 1.00 83.88 104 ASP A CA 1
ATOM 784 C C . ASP A 1 104 ? 5.872 7.024 15.688 1.00 83.88 104 ASP A C 1
ATOM 786 O O . ASP A 1 104 ? 6.595 6.086 16.039 1.00 83.88 104 ASP A O 1
ATOM 790 N N . PRO A 1 105 ? 5.879 7.466 14.411 1.00 87.12 105 PRO A N 1
ATOM 791 C CA . PRO A 1 105 ? 5.185 8.621 13.815 1.00 87.12 105 PRO A CA 1
ATOM 792 C C . PRO A 1 105 ? 3.904 8.314 13.033 1.00 87.12 105 PRO A C 1
ATOM 794 O O . PRO A 1 105 ? 3.486 9.115 12.193 1.00 87.12 105 PRO A O 1
ATOM 797 N N . TRP A 1 106 ? 3.272 7.174 13.285 1.00 90.44 106 TRP A N 1
ATOM 798 C CA . TRP A 1 106 ? 2.282 6.585 12.388 1.00 90.44 106 TRP A CA 1
ATOM 799 C C . TRP A 1 106 ? 0.831 6.700 12.836 1.00 90.44 106 TRP A C 1
ATOM 801 O O . TRP A 1 106 ? -0.052 6.840 11.992 1.00 90.44 106 TRP A O 1
ATOM 811 N N . VAL A 1 107 ? 0.557 6.613 14.133 1.00 91.06 107 VAL A N 1
ATOM 812 C CA . VAL A 1 107 ? -0.799 6.431 14.653 1.00 91.06 107 VAL A CA 1
ATOM 813 C C . VAL A 1 107 ? -1.055 7.377 15.806 1.00 91.06 107 VAL A C 1
ATOM 815 O O . VAL A 1 107 ? -0.320 7.408 16.799 1.00 91.06 107 VAL A O 1
ATOM 818 N N . VAL A 1 108 ? -2.173 8.085 15.700 1.00 87.69 108 VAL A N 1
ATOM 819 C CA . VAL A 1 108 ? -2.735 8.848 16.805 1.00 87.69 108 VAL A CA 1
ATOM 820 C C . VAL A 1 108 ? -4.098 8.335 17.204 1.00 87.69 108 VAL A C 1
ATOM 822 O O . VAL A 1 108 ? -4.847 7.797 16.389 1.00 87.69 108 VAL A O 1
ATOM 825 N N . ARG A 1 109 ? -4.432 8.568 18.463 1.00 87.88 109 ARG A N 1
ATOM 826 C CA . ARG A 1 109 ? -5.762 8.380 19.013 1.00 87.88 109 ARG A CA 1
ATOM 827 C C . ARG A 1 109 ? -6.339 9.741 19.353 1.00 87.88 109 ARG A C 1
ATOM 829 O O . ARG A 1 109 ? -5.693 10.534 20.033 1.00 87.88 109 ARG A O 1
ATOM 836 N N . TRP A 1 110 ? -7.549 10.008 18.894 1.00 82.81 110 TRP A N 1
ATOM 837 C CA . TRP A 1 110 ? -8.243 11.238 19.251 1.00 82.81 110 TRP A CA 1
ATOM 838 C C . TRP A 1 110 ? -8.928 11.128 20.611 1.00 82.81 110 TRP A C 1
ATOM 840 O O . TRP A 1 110 ? -9.383 10.051 21.005 1.00 82.81 110 TRP A O 1
ATOM 850 N N . LYS A 1 111 ? -9.033 12.256 21.316 1.00 74.12 111 LYS A N 1
ATOM 851 C CA . LYS A 1 111 ? -9.862 12.361 22.519 1.00 74.12 111 LYS A CA 1
ATOM 852 C C . LYS A 1 111 ? -11.338 12.464 22.118 1.00 74.12 111 LYS A C 1
ATOM 854 O O . LYS A 1 111 ? -11.676 13.180 21.180 1.00 74.12 111 LYS A O 1
ATOM 859 N N . GLY A 1 112 ? -12.215 11.745 22.820 1.00 68.50 112 GLY A N 1
ATOM 860 C CA . GLY A 1 112 ? -13.652 11.691 22.522 1.00 68.50 112 GLY A CA 1
ATOM 861 C C . GLY A 1 112 ? -14.175 10.247 22.456 1.00 68.50 112 GLY A C 1
ATOM 862 O O . GLY A 1 112 ? -13.924 9.503 23.408 1.00 68.50 112 GLY A O 1
ATOM 863 N N . PRO A 1 113 ? -14.912 9.832 21.402 1.00 62.31 113 PRO A N 1
ATOM 864 C CA . PRO A 1 113 ? -15.459 8.482 21.299 1.00 62.31 113 PRO A CA 1
ATOM 865 C C . PRO A 1 113 ? -14.362 7.422 21.443 1.00 62.31 113 PRO A C 1
ATOM 867 O O . PRO A 1 113 ? -13.262 7.540 20.896 1.00 62.31 113 PRO A O 1
ATOM 870 N N . SER A 1 114 ? -14.664 6.367 22.199 1.00 63.94 114 SER A N 1
ATOM 871 C CA . SER A 1 114 ? -13.767 5.230 22.378 1.00 63.94 114 SER A CA 1
ATOM 872 C C . SER A 1 114 ? -13.490 4.575 21.021 1.00 63.94 114 SER A C 1
ATOM 874 O O . SER A 1 114 ? -14.420 4.131 20.358 1.00 63.94 114 SER A O 1
ATOM 876 N N . ASN A 1 115 ? -12.210 4.494 20.641 1.00 83.25 115 ASN A N 1
ATOM 877 C CA . ASN A 1 115 ? -11.674 3.744 19.492 1.00 83.25 115 ASN A CA 1
ATOM 878 C C . ASN A 1 115 ? -11.689 4.452 18.121 1.00 83.25 115 ASN A C 1
ATOM 880 O O . ASN A 1 115 ? -11.860 3.803 17.086 1.00 83.25 115 ASN A O 1
ATOM 884 N N . ALA A 1 116 ? -11.445 5.764 18.092 1.00 84.94 116 ALA A N 1
ATOM 885 C CA . ALA A 1 116 ? -11.179 6.505 16.858 1.00 84.94 116 ALA A CA 1
ATOM 886 C C . ALA A 1 116 ? -9.693 6.882 16.708 1.00 84.94 116 ALA A C 1
ATOM 888 O O . ALA A 1 116 ? -9.092 7.484 17.603 1.00 84.94 116 ALA A O 1
ATOM 889 N N . PHE A 1 117 ? -9.120 6.555 15.547 1.00 87.88 117 PHE A N 1
ATOM 890 C CA . PHE A 1 117 ? -7.692 6.688 15.264 1.00 87.88 117 PHE A CA 1
ATOM 891 C C . PHE A 1 117 ? -7.402 7.444 13.966 1.00 87.88 117 PHE A C 1
ATOM 893 O O . PHE A 1 117 ? -8.127 7.345 12.973 1.00 87.88 117 PHE A O 1
ATOM 900 N N . GLY A 1 118 ? -6.279 8.153 13.958 1.00 86.31 118 GLY A N 1
ATOM 901 C CA . GLY A 1 118 ? -5.693 8.755 12.770 1.00 86.31 118 GLY A CA 1
ATOM 902 C C . GLY A 1 118 ? -4.443 7.998 12.335 1.00 86.31 118 GLY A C 1
ATOM 903 O O . GLY A 1 118 ? -3.538 7.809 13.144 1.00 86.31 118 GLY A O 1
ATOM 904 N N . ILE A 1 119 ? -4.370 7.599 11.063 1.00 89.38 119 ILE A N 1
ATOM 905 C CA . ILE A 1 119 ? -3.178 6.971 10.472 1.00 89.38 119 ILE A CA 1
ATOM 906 C C . ILE A 1 119 ? -2.456 7.984 9.586 1.00 89.38 119 ILE A C 1
ATOM 908 O O . ILE A 1 119 ? -2.972 8.433 8.555 1.00 89.38 119 ILE A O 1
ATOM 912 N N . VAL A 1 120 ? -1.236 8.317 9.983 1.00 86.50 120 VAL A N 1
ATOM 913 C CA . VAL A 1 120 ? -0.355 9.297 9.353 1.00 86.50 120 VAL A CA 1
ATOM 914 C C . VAL A 1 120 ? 0.608 8.579 8.410 1.00 86.50 120 VAL A C 1
ATOM 916 O O . VAL A 1 120 ? 1.763 8.353 8.730 1.00 86.50 120 VAL A O 1
ATOM 919 N N . ALA A 1 121 ? 0.142 8.223 7.213 1.00 86.06 121 ALA A N 1
ATOM 920 C CA . ALA A 1 121 ? 0.956 7.544 6.195 1.00 86.06 121 ALA A CA 1
ATOM 921 C C . ALA A 1 121 ? 1.924 8.504 5.466 1.00 86.06 121 ALA A C 1
ATOM 923 O O . ALA A 1 121 ? 1.787 8.762 4.265 1.00 86.06 121 ALA A O 1
ATOM 924 N N . ARG A 1 122 ? 2.861 9.104 6.209 1.00 81.19 122 ARG A N 1
ATOM 925 C CA . ARG A 1 122 ? 3.866 10.063 5.720 1.00 81.19 122 ARG A CA 1
ATOM 926 C C . ARG A 1 122 ? 5.207 9.811 6.401 1.00 81.19 122 ARG A C 1
ATOM 928 O O . ARG A 1 122 ? 5.266 9.803 7.625 1.00 81.19 122 ARG A O 1
ATOM 935 N N . SER A 1 123 ? 6.272 9.661 5.621 1.00 73.94 123 SER A N 1
ATOM 936 C CA . SER A 1 123 ? 7.635 9.622 6.147 1.00 73.94 123 SER A CA 1
ATOM 937 C C . SER A 1 123 ? 8.247 11.023 6.156 1.00 73.94 123 SER A C 1
ATOM 939 O O . SER A 1 123 ? 7.758 11.952 5.509 1.00 73.94 123 SER A O 1
ATOM 941 N N . THR A 1 124 ? 9.328 11.193 6.912 1.00 68.00 124 THR A N 1
ATOM 942 C CA . THR A 1 124 ? 10.141 12.411 6.860 1.00 68.00 124 THR A CA 1
ATOM 943 C C . THR A 1 124 ? 11.409 12.062 6.097 1.00 68.00 124 THR A C 1
ATOM 945 O O . THR A 1 124 ? 12.091 11.110 6.468 1.00 68.00 124 THR A O 1
ATOM 948 N N . ASN A 1 125 ? 11.720 12.771 5.011 1.00 63.25 125 ASN A N 1
ATOM 949 C CA . ASN A 1 125 ? 12.984 12.528 4.314 1.00 63.25 125 ASN A CA 1
ATOM 950 C C . ASN A 1 125 ? 14.182 13.052 5.128 1.00 63.25 125 ASN A C 1
ATOM 952 O O . ASN A 1 125 ? 14.013 13.781 6.104 1.00 63.25 125 ASN A O 1
ATOM 956 N N . GLU A 1 126 ? 15.404 12.736 4.690 1.00 57.97 126 GLU A N 1
ATOM 957 C CA . GLU A 1 126 ? 16.664 13.160 5.334 1.00 57.97 126 GLU A CA 1
ATOM 958 C C . GLU A 1 126 ? 16.787 14.683 5.534 1.00 57.97 126 GLU A C 1
ATOM 960 O O . GLU A 1 126 ? 17.570 15.149 6.357 1.00 57.97 126 GLU A O 1
ATOM 965 N N . ARG A 1 127 ? 16.008 15.477 4.789 1.00 58.34 127 ARG A N 1
ATOM 966 C CA . ARG A 1 127 ? 15.974 16.944 4.868 1.00 58.34 127 ARG A CA 1
ATOM 967 C C . ARG A 1 127 ? 14.857 17.473 5.771 1.00 58.34 127 ARG A C 1
ATOM 969 O O . ARG A 1 127 ? 14.608 18.675 5.775 1.00 58.34 127 ARG A O 1
ATOM 976 N N . GLY A 1 128 ? 14.154 16.602 6.493 1.00 59.00 128 GLY A N 1
ATOM 977 C CA . GLY A 1 128 ? 13.046 16.985 7.367 1.00 59.00 128 GLY A CA 1
ATOM 978 C C . GLY A 1 128 ? 11.735 17.291 6.633 1.00 59.00 128 GLY A C 1
ATOM 979 O O . GLY A 1 128 ? 10.794 17.775 7.259 1.00 59.00 128 GLY A O 1
ATOM 980 N N . ALA A 1 129 ? 11.653 17.047 5.320 1.00 60.09 129 ALA A N 1
ATOM 981 C CA . ALA A 1 129 ? 10.466 17.350 4.527 1.00 60.09 129 ALA A CA 1
ATOM 982 C C . ALA A 1 129 ? 9.499 16.159 4.455 1.00 60.09 129 ALA A C 1
ATOM 984 O O . ALA A 1 129 ? 9.914 14.999 4.397 1.00 60.09 129 ALA A O 1
ATOM 985 N N . ASP A 1 130 ? 8.204 16.480 4.423 1.00 64.31 130 ASP A N 1
ATOM 986 C CA . ASP A 1 130 ? 7.099 15.529 4.287 1.00 64.31 130 ASP A CA 1
ATOM 987 C C . ASP A 1 130 ? 7.229 14.725 2.984 1.00 64.31 130 ASP A C 1
ATOM 989 O O . ASP A 1 130 ? 7.106 15.268 1.881 1.00 64.31 130 ASP A O 1
ATOM 993 N N . ALA A 1 131 ? 7.492 13.426 3.114 1.00 69.56 131 ALA A N 1
ATOM 994 C CA . ALA A 1 131 ? 7.598 12.487 2.016 1.00 69.56 131 ALA A CA 1
ATOM 995 C C . ALA A 1 131 ? 6.400 11.533 2.045 1.00 69.56 131 ALA A C 1
ATOM 997 O O . ALA A 1 131 ? 6.230 10.685 2.919 1.00 69.56 131 ALA A O 1
ATOM 998 N N . ARG A 1 132 ? 5.553 11.650 1.025 1.00 78.75 132 ARG A N 1
ATOM 999 C CA . ARG A 1 132 ? 4.510 10.660 0.754 1.00 78.75 132 ARG A CA 1
ATOM 1000 C C . ARG A 1 132 ? 5.187 9.556 -0.033 1.00 78.75 132 ARG A C 1
ATOM 1002 O O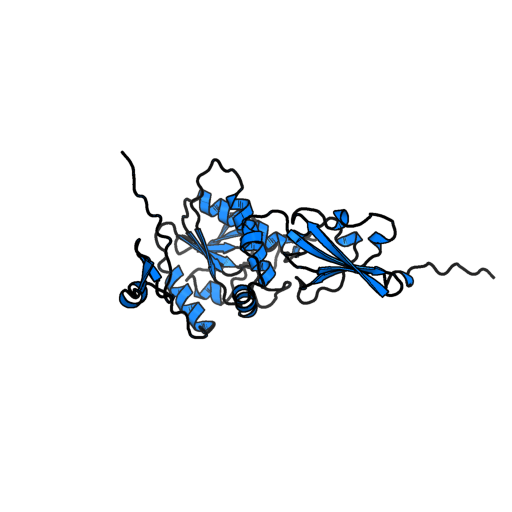 . ARG A 1 132 ? 5.622 9.826 -1.148 1.00 78.75 132 ARG A O 1
ATOM 1009 N N . THR A 1 133 ? 5.294 8.355 0.526 1.00 82.00 133 THR A N 1
ATOM 1010 C CA . THR A 1 133 ? 5.875 7.176 -0.136 1.00 82.00 133 THR A CA 1
ATOM 1011 C C . THR A 1 133 ? 4.935 5.973 -0.013 1.00 82.00 133 THR A C 1
ATOM 1013 O O . THR A 1 133 ? 4.139 5.923 0.927 1.00 82.00 133 THR A O 1
ATOM 1016 N N . PRO A 1 134 ? 4.996 4.989 -0.934 1.00 86.19 134 PRO A N 1
ATOM 1017 C CA . PRO A 1 134 ? 4.259 3.734 -0.770 1.00 86.19 134 PRO A CA 1
ATOM 1018 C C . PRO A 1 134 ? 4.662 2.998 0.516 1.00 86.19 134 PRO A C 1
ATOM 1020 O O . PRO A 1 134 ? 3.821 2.400 1.176 1.00 86.19 134 PRO A O 1
ATOM 1023 N N . GLU A 1 135 ? 5.936 3.102 0.890 1.00 87.56 135 GLU A N 1
ATOM 1024 C CA . GLU A 1 135 ? 6.500 2.527 2.112 1.00 87.56 135 GLU A CA 1
ATOM 1025 C C . GLU A 1 135 ? 5.877 3.119 3.379 1.00 87.56 135 GLU A C 1
ATOM 1027 O O . GLU A 1 135 ? 5.467 2.370 4.256 1.00 87.56 135 GLU A O 1
ATOM 1032 N N . ALA A 1 136 ? 5.646 4.435 3.426 1.00 89.00 136 ALA A N 1
ATOM 1033 C CA . ALA A 1 136 ? 4.968 5.066 4.557 1.00 89.00 136 ALA A CA 1
ATOM 1034 C C . ALA A 1 136 ? 3.526 4.556 4.756 1.00 89.00 136 ALA A C 1
ATOM 1036 O O . ALA A 1 136 ? 3.018 4.568 5.871 1.00 89.00 136 ALA A O 1
ATOM 1037 N N . ILE A 1 137 ? 2.843 4.107 3.693 1.00 90.81 137 ILE A N 1
ATOM 1038 C CA . ILE A 1 137 ? 1.518 3.471 3.813 1.00 90.81 137 ILE A CA 1
ATOM 1039 C C . ILE A 1 137 ? 1.651 2.087 4.447 1.00 90.81 137 ILE A C 1
ATOM 1041 O O . ILE A 1 137 ? 0.857 1.741 5.323 1.00 90.81 137 ILE A O 1
ATOM 1045 N N . LEU A 1 138 ? 2.644 1.314 4.000 1.00 92.31 138 LEU A N 1
ATOM 1046 C CA . LEU A 1 138 ? 2.921 -0.021 4.517 1.00 92.31 138 LEU A CA 1
ATOM 1047 C C . LEU A 1 138 ? 3.275 0.041 6.009 1.00 92.31 138 LEU A C 1
ATOM 1049 O O . LEU A 1 138 ? 2.637 -0.631 6.818 1.00 92.31 138 LEU A O 1
ATOM 1053 N N . GLU A 1 139 ? 4.231 0.893 6.377 1.00 92.94 139 GLU A N 1
ATOM 1054 C CA . GLU A 1 139 ? 4.695 1.052 7.758 1.00 92.94 139 GLU A CA 1
ATOM 1055 C C . GLU A 1 139 ? 3.582 1.570 8.670 1.00 92.94 139 GLU A C 1
ATOM 1057 O O . GLU A 1 139 ? 3.333 0.993 9.729 1.00 92.94 139 GLU A O 1
ATOM 1062 N N . ALA A 1 140 ? 2.847 2.602 8.238 1.00 93.50 140 ALA A N 1
ATOM 1063 C CA . ALA A 1 140 ? 1.810 3.193 9.073 1.00 93.50 140 ALA A CA 1
ATOM 1064 C C . ALA A 1 140 ? 0.646 2.234 9.343 1.00 93.50 140 ALA A C 1
ATOM 1066 O O . ALA A 1 140 ? 0.123 2.181 10.458 1.00 93.50 140 ALA A O 1
ATOM 1067 N N . PHE A 1 141 ? 0.229 1.468 8.329 1.00 95.94 141 PHE A N 1
ATOM 1068 C CA . PHE A 1 141 ? -0.844 0.498 8.509 1.00 95.94 141 PHE A CA 1
ATOM 1069 C C . PHE A 1 141 ? -0.387 -0.711 9.330 1.00 95.94 141 PHE A C 1
ATOM 1071 O O . PHE A 1 141 ? -1.134 -1.163 10.195 1.00 95.94 141 PHE A O 1
ATOM 1078 N N . GLY A 1 142 ? 0.847 -1.186 9.127 1.00 95.81 142 GLY A N 1
ATOM 1079 C CA . GLY A 1 142 ? 1.444 -2.237 9.954 1.00 95.81 142 GLY A CA 1
ATOM 1080 C C . GLY A 1 142 ? 1.510 -1.842 11.431 1.00 95.81 142 GLY A C 1
ATOM 1081 O O . GLY A 1 142 ? 1.022 -2.584 12.282 1.00 95.81 142 GLY A O 1
ATOM 1082 N N . ALA A 1 143 ? 2.004 -0.636 11.729 1.00 95.50 143 ALA A N 1
ATOM 1083 C CA . ALA A 1 143 ? 2.059 -0.097 13.089 1.00 95.50 143 ALA A CA 1
ATOM 1084 C C . ALA A 1 143 ? 0.669 -0.009 13.744 1.00 95.50 143 ALA A C 1
ATOM 1086 O O . ALA A 1 143 ? 0.507 -0.309 14.928 1.00 95.50 143 ALA A O 1
ATOM 1087 N N . PHE A 1 144 ? -0.358 0.357 12.970 1.00 96.25 144 PHE A N 1
ATOM 1088 C CA . PHE A 1 144 ? -1.730 0.380 13.467 1.00 96.25 144 PHE A CA 1
ATOM 1089 C C . PHE A 1 144 ? -2.281 -1.016 13.780 1.00 96.25 144 PHE A C 1
ATOM 1091 O O . PHE A 1 144 ? -2.950 -1.178 14.797 1.00 96.25 144 PHE A O 1
ATOM 1098 N N . LEU A 1 145 ? -1.991 -2.027 12.955 1.00 96.44 145 LEU A N 1
ATOM 1099 C CA . LEU A 1 145 ? -2.418 -3.408 13.213 1.00 96.44 145 LEU A CA 1
ATOM 1100 C C . LEU A 1 145 ? -1.750 -3.992 14.464 1.00 96.44 145 LEU A C 1
ATOM 1102 O O . LEU A 1 145 ? -2.420 -4.640 15.267 1.00 96.44 145 LEU A O 1
ATOM 1106 N N . GLU A 1 146 ? -0.458 -3.717 14.662 1.00 94.81 146 GLU A N 1
ATOM 1107 C CA . GLU A 1 146 ? 0.271 -4.109 15.875 1.00 94.81 146 GLU A CA 1
ATOM 1108 C C . GLU A 1 146 ? -0.333 -3.465 17.124 1.00 94.81 146 GLU A C 1
ATOM 1110 O O . GLU A 1 146 ? -0.595 -4.150 18.115 1.00 94.81 146 GLU A O 1
ATOM 1115 N N . TYR A 1 147 ? -0.621 -2.163 17.058 1.00 94.50 147 TYR A N 1
ATOM 1116 C CA . TYR A 1 147 ? -1.295 -1.460 18.142 1.00 94.50 147 TYR A CA 1
ATOM 1117 C C . TYR A 1 147 ? -2.695 -2.031 18.407 1.00 94.50 147 TYR A C 1
ATOM 1119 O O . TYR A 1 147 ? -3.037 -2.311 19.553 1.00 94.50 147 TYR A O 1
ATOM 1127 N N . ALA A 1 148 ? -3.495 -2.245 17.358 1.00 94.00 148 ALA A N 1
ATOM 1128 C CA . ALA A 1 148 ? -4.849 -2.777 17.480 1.00 94.00 148 ALA A CA 1
ATOM 1129 C C . ALA A 1 148 ? -4.860 -4.153 18.156 1.00 94.00 148 ALA A C 1
ATOM 1131 O O . ALA A 1 148 ? -5.645 -4.380 19.075 1.00 94.00 148 ALA A O 1
ATOM 1132 N N . GLN A 1 149 ? -3.935 -5.033 17.768 1.00 93.31 149 GLN A N 1
ATOM 1133 C CA . GLN A 1 149 ? -3.757 -6.333 18.405 1.00 93.31 149 GLN A CA 1
ATOM 1134 C C . GLN A 1 149 ? -3.380 -6.198 19.885 1.00 93.31 149 GLN A C 1
ATOM 1136 O O . GLN A 1 149 ? -3.962 -6.878 20.724 1.00 93.31 149 GLN A O 1
ATOM 1141 N N . ALA A 1 150 ? -2.445 -5.305 20.219 1.00 92.31 150 ALA A N 1
ATOM 1142 C CA . ALA A 1 150 ? -2.006 -5.084 21.598 1.00 92.31 150 ALA A CA 1
ATOM 1143 C C . ALA A 1 150 ? -3.091 -4.474 22.506 1.00 92.31 150 ALA A C 1
ATOM 1145 O O . ALA A 1 150 ? -2.941 -4.490 23.724 1.00 92.31 150 ALA A O 1
ATOM 1146 N N . GLN A 1 151 ? -4.147 -3.897 21.927 1.00 91.75 151 GLN A N 1
ATOM 1147 C CA . GLN A 1 151 ? -5.294 -3.329 22.643 1.00 91.75 151 GLN A CA 1
ATOM 1148 C C . GLN A 1 151 ? -6.548 -4.217 22.569 1.00 91.75 151 GLN A C 1
ATOM 1150 O O . GLN A 1 151 ? -7.646 -3.736 22.848 1.00 91.75 151 GLN A O 1
ATOM 1155 N N . ASP A 1 152 ? -6.408 -5.483 22.157 1.00 90.88 152 ASP A N 1
ATOM 1156 C CA . ASP A 1 152 ? -7.516 -6.436 21.992 1.00 90.88 152 ASP A CA 1
ATOM 1157 C C . ASP A 1 152 ? -8.645 -5.932 21.064 1.00 90.88 152 ASP A C 1
ATOM 1159 O O . ASP A 1 152 ? -9.818 -6.302 21.192 1.00 90.88 152 ASP A O 1
ATOM 1163 N N . ILE A 1 153 ? -8.298 -5.088 20.086 1.00 92.31 153 ILE A N 1
ATOM 1164 C CA . ILE A 1 153 ? -9.230 -4.613 19.062 1.00 92.31 153 ILE A CA 1
ATOM 1165 C C . ILE A 1 153 ? -9.408 -5.727 18.030 1.00 92.31 153 ILE A C 1
ATOM 1167 O O . ILE A 1 153 ? -8.493 -6.082 17.295 1.00 92.31 153 ILE A O 1
ATOM 1171 N N . ARG A 1 154 ? -10.620 -6.269 17.944 1.00 91.69 154 ARG A N 1
ATOM 1172 C CA . ARG A 1 154 ? -10.967 -7.415 17.093 1.00 91.69 154 ARG A CA 1
ATOM 1173 C C . ARG A 1 154 ? -11.292 -7.016 15.658 1.00 91.69 154 ARG A C 1
ATOM 1175 O O . ARG A 1 154 ? -11.189 -7.840 14.753 1.00 91.69 154 ARG A O 1
ATOM 1182 N N . ALA A 1 155 ? -11.702 -5.773 15.425 1.00 91.81 155 ALA A N 1
ATOM 1183 C CA . ALA A 1 155 ? -11.938 -5.279 14.074 1.00 91.81 155 ALA A CA 1
ATOM 1184 C C . ALA A 1 155 ? -11.556 -3.812 13.913 1.00 91.81 155 ALA A C 1
ATOM 1186 O O . ALA A 1 155 ? -11.814 -2.985 14.785 1.00 91.81 155 ALA A O 1
ATOM 1187 N N . VAL A 1 156 ? -10.980 -3.491 12.759 1.00 91.75 156 VAL A N 1
ATOM 1188 C CA . VAL A 1 156 ? -10.635 -2.127 12.373 1.00 91.75 156 VAL A CA 1
ATOM 1189 C C . VAL A 1 156 ? -11.311 -1.743 11.063 1.00 91.75 156 VAL A C 1
ATOM 1191 O O . VAL A 1 156 ? -11.274 -2.475 10.074 1.00 91.75 156 VAL A O 1
ATOM 1194 N N . HIS A 1 157 ? -11.912 -0.561 11.057 1.00 88.94 157 HIS A N 1
ATOM 1195 C CA . HIS A 1 157 ? -12.656 0.022 9.948 1.00 88.94 157 HIS A CA 1
ATOM 1196 C C . HIS A 1 157 ? -11.862 1.195 9.393 1.00 88.94 157 HIS A C 1
ATOM 1198 O O . HIS A 1 157 ? -11.755 2.231 10.044 1.00 88.94 157 HIS A O 1
ATOM 1204 N N . VAL A 1 158 ? -11.257 1.026 8.218 1.00 86.56 158 VAL A N 1
ATOM 1205 C CA . VAL A 1 158 ? -10.192 1.920 7.751 1.00 86.56 158 VAL A CA 1
ATOM 1206 C C . VAL A 1 158 ? -10.499 2.490 6.375 1.00 86.56 158 VAL A C 1
ATOM 1208 O O . VAL A 1 158 ? -10.866 1.770 5.448 1.00 86.56 158 VAL A O 1
ATOM 1211 N N . THR A 1 159 ? -10.348 3.801 6.212 1.00 83.75 159 THR A N 1
ATOM 1212 C CA . THR A 1 159 ? -10.401 4.432 4.883 1.00 83.75 159 THR A CA 1
ATOM 1213 C C . THR A 1 159 ? -9.154 4.098 4.069 1.00 83.75 159 THR A C 1
ATOM 1215 O O . THR A 1 159 ? -8.079 3.953 4.647 1.00 83.75 159 THR A O 1
ATOM 1218 N N . LEU A 1 160 ? -9.244 4.089 2.737 1.00 84.81 160 LEU A N 1
ATOM 1219 C CA . LEU A 1 160 ? -8.052 3.990 1.889 1.00 84.81 160 LEU A CA 1
ATOM 1220 C C . LEU A 1 160 ? -7.011 5.072 2.255 1.00 84.81 160 LEU A C 1
ATOM 1222 O O . LEU A 1 160 ? -7.292 6.270 2.190 1.00 84.81 160 LEU A O 1
ATOM 1226 N N . LEU A 1 161 ? -5.809 4.649 2.653 1.00 85.94 161 LEU A N 1
ATOM 1227 C CA . LEU A 1 161 ? -4.750 5.559 3.096 1.00 85.94 161 LEU A CA 1
ATOM 1228 C C . LEU A 1 161 ? -4.134 6.333 1.930 1.00 85.94 161 LEU A C 1
ATOM 1230 O O . LEU A 1 161 ? -4.076 5.851 0.804 1.00 85.94 161 LEU A O 1
ATOM 1234 N N . GLY A 1 162 ? -3.671 7.561 2.172 1.00 76.31 162 GLY A N 1
ATOM 1235 C CA . GLY A 1 162 ? -3.051 8.377 1.118 1.00 76.31 162 GLY A CA 1
ATOM 1236 C C . GLY A 1 162 ? -4.010 8.756 -0.021 1.00 76.31 162 GLY A C 1
ATOM 1237 O O . GLY A 1 162 ? -3.563 9.168 -1.093 1.00 76.31 162 GLY A O 1
ATOM 1238 N N . ALA A 1 163 ? -5.323 8.625 0.199 1.00 63.00 163 ALA A N 1
ATOM 1239 C CA . ALA A 1 163 ? -6.355 8.828 -0.810 1.00 63.00 163 ALA A CA 1
ATOM 1240 C C . ALA A 1 163 ? -6.952 10.260 -0.838 1.00 63.00 163 ALA A C 1
ATOM 1242 O O . ALA A 1 163 ? -8.094 10.441 -1.251 1.00 63.00 163 ALA A O 1
ATOM 1243 N N . GLY A 1 164 ? -6.212 11.277 -0.384 1.00 61.19 164 GLY A N 1
ATOM 1244 C CA . GLY A 1 164 ? -6.657 12.681 -0.413 1.00 61.19 164 GLY A CA 1
ATOM 1245 C C . GLY A 1 164 ? -6.343 13.400 -1.733 1.00 61.19 164 GLY A C 1
ATOM 1246 O O . GLY A 1 164 ? -5.457 12.976 -2.461 1.00 61.19 164 GLY A O 1
ATOM 1247 N N . GLU A 1 165 ? -6.995 14.539 -1.998 1.00 54.03 165 GLU A N 1
ATOM 1248 C CA . GLU A 1 165 ? -6.981 15.268 -3.289 1.00 54.03 165 GLU A CA 1
ATOM 1249 C C . GLU A 1 165 ? -5.585 15.534 -3.898 1.00 54.03 165 GLU A C 1
ATOM 1251 O O . GLU A 1 165 ? -5.431 15.551 -5.118 1.00 54.03 165 GLU A O 1
ATOM 1256 N N . MET A 1 166 ? -4.549 15.665 -3.065 1.00 59.03 166 MET A N 1
ATOM 1257 C CA . MET A 1 166 ? -3.146 15.857 -3.464 1.00 59.03 166 MET A CA 1
ATOM 1258 C C . MET A 1 166 ? -2.386 14.518 -3.583 1.00 59.03 166 MET A C 1
ATOM 1260 O O . MET A 1 166 ? -1.331 14.336 -2.959 1.00 59.03 166 MET A O 1
ATOM 1264 N N . HIS A 1 167 ? -2.937 13.550 -4.322 1.00 65.06 167 HIS A N 1
ATOM 1265 C CA . HIS A 1 167 ? -2.320 12.229 -4.486 1.00 65.06 167 HIS A CA 1
ATOM 1266 C C . HIS A 1 167 ? -0.993 12.313 -5.253 1.00 65.06 167 HIS A C 1
ATOM 1268 O O . HIS A 1 167 ? -0.961 12.722 -6.411 1.00 65.06 167 HIS A O 1
ATOM 1274 N N . VAL A 1 168 ? 0.091 11.839 -4.635 1.00 70.38 168 VAL A N 1
ATOM 1275 C CA . VAL A 1 168 ? 1.399 11.648 -5.298 1.00 70.38 168 VAL A CA 1
ATOM 1276 C C . VAL A 1 168 ? 1.434 10.322 -6.077 1.00 70.38 168 VAL A C 1
ATOM 1278 O O . VAL A 1 168 ? 2.160 10.180 -7.062 1.00 70.38 168 VAL A O 1
ATOM 1281 N N . PHE A 1 169 ? 0.603 9.358 -5.671 1.00 77.81 169 PHE A N 1
ATOM 1282 C CA . PHE A 1 169 ? 0.530 8.010 -6.237 1.00 77.81 169 PHE A CA 1
ATOM 1283 C C . PHE A 1 169 ? -0.806 7.735 -6.908 1.00 77.81 169 PHE A C 1
ATOM 1285 O O . PHE A 1 169 ? -1.812 8.385 -6.623 1.00 77.81 169 PHE A O 1
ATOM 1292 N N . ALA A 1 170 ? -0.826 6.732 -7.779 1.00 82.75 170 ALA A N 1
ATOM 1293 C CA . ALA A 1 170 ? -2.075 6.156 -8.235 1.00 82.75 170 ALA A CA 1
ATOM 1294 C C . ALA A 1 170 ? -2.807 5.502 -7.036 1.00 82.75 170 ALA A C 1
ATOM 1296 O O . ALA A 1 170 ? -2.171 4.774 -6.274 1.00 82.75 170 ALA A O 1
ATOM 1297 N N . PRO A 1 171 ? -4.124 5.718 -6.848 1.00 82.88 171 PRO A N 1
ATOM 1298 C CA . PRO A 1 171 ? -4.852 5.247 -5.660 1.00 82.88 171 PRO A CA 1
ATOM 1299 C C . PRO A 1 171 ? -4.771 3.735 -5.388 1.00 82.88 171 PRO A C 1
ATOM 1301 O O . PRO A 1 171 ? -4.855 3.306 -4.239 1.00 82.88 171 PRO A O 1
ATOM 1304 N N . TRP A 1 172 ? -4.568 2.915 -6.425 1.00 88.06 172 TRP A N 1
ATOM 1305 C CA . TRP A 1 172 ? -4.403 1.467 -6.274 1.00 88.06 172 TRP A CA 1
ATOM 1306 C C . TRP A 1 172 ? -3.141 1.095 -5.486 1.00 88.06 172 TRP A C 1
ATOM 1308 O O . TRP A 1 172 ? -3.137 0.073 -4.801 1.00 88.06 172 TRP A O 1
ATOM 1318 N N . VAL A 1 173 ? -2.096 1.933 -5.532 1.00 89.94 173 VAL A N 1
ATOM 1319 C CA . VAL A 1 173 ? -0.850 1.720 -4.782 1.00 89.94 173 VAL A CA 1
ATOM 1320 C C . VAL A 1 173 ? -1.159 1.659 -3.294 1.00 89.94 173 VAL A C 1
ATOM 1322 O O . VAL A 1 173 ? -0.675 0.758 -2.616 1.00 89.94 173 VAL A O 1
ATOM 1325 N N . SER A 1 174 ? -2.011 2.558 -2.793 1.00 89.81 174 SER A N 1
ATOM 1326 C CA . SER A 1 174 ? -2.391 2.555 -1.384 1.00 89.81 174 SER A CA 1
ATOM 1327 C C . SER A 1 174 ? -3.036 1.244 -0.960 1.00 89.81 174 SER A C 1
ATOM 1329 O O . SER A 1 174 ? -2.670 0.689 0.071 1.00 89.81 174 SER A O 1
ATOM 1331 N N . LEU A 1 175 ? -3.964 0.720 -1.767 1.00 92.00 175 LEU A N 1
ATOM 1332 C CA . LEU A 1 175 ? -4.659 -0.528 -1.447 1.00 92.00 175 LEU A CA 1
ATOM 1333 C C . LEU A 1 175 ? -3.683 -1.707 -1.431 1.00 92.00 175 LEU A C 1
ATOM 1335 O O . LEU A 1 175 ? -3.705 -2.510 -0.502 1.00 92.00 175 LEU A O 1
ATOM 1339 N N . VAL A 1 176 ? -2.798 -1.784 -2.427 1.00 93.31 176 VAL A N 1
ATOM 1340 C CA . VAL A 1 176 ? -1.779 -2.837 -2.506 1.00 93.31 176 VAL A CA 1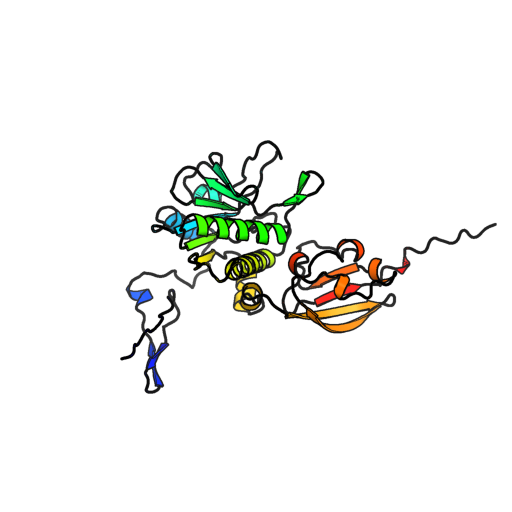
ATOM 1341 C C . VAL A 1 176 ? -0.826 -2.773 -1.310 1.00 93.31 176 VAL A C 1
ATOM 1343 O O . VAL A 1 176 ? -0.510 -3.812 -0.737 1.00 93.31 176 VAL A O 1
ATOM 1346 N N . GLN A 1 177 ? -0.390 -1.579 -0.895 1.00 93.19 177 GLN A N 1
ATOM 1347 C CA . GLN A 1 177 ? 0.494 -1.435 0.268 1.00 93.19 177 GLN A CA 1
ATOM 1348 C C . GLN A 1 177 ? -0.212 -1.755 1.589 1.00 93.19 177 GLN A C 1
ATOM 1350 O O . GLN A 1 177 ? 0.379 -2.409 2.442 1.00 93.19 177 GLN A O 1
ATOM 1355 N N . MET A 1 178 ? -1.488 -1.386 1.741 1.00 94.62 178 MET A N 1
ATOM 1356 C CA . MET A 1 178 ? -2.286 -1.803 2.901 1.00 94.62 178 MET A CA 1
ATOM 1357 C C . MET A 1 178 ? -2.457 -3.328 2.953 1.00 94.62 178 MET A C 1
ATOM 1359 O O . MET A 1 178 ? -2.315 -3.926 4.016 1.00 94.62 178 MET A O 1
ATOM 1363 N N . ALA A 1 179 ? -2.712 -3.976 1.812 1.00 94.94 179 ALA A N 1
ATOM 1364 C CA . ALA A 1 179 ? -2.805 -5.434 1.732 1.00 94.94 179 ALA A CA 1
ATOM 1365 C C . ALA A 1 179 ? -1.472 -6.115 2.084 1.00 94.94 179 ALA A C 1
ATOM 1367 O O . ALA A 1 179 ? -1.457 -7.068 2.861 1.00 94.94 179 ALA A O 1
ATOM 1368 N N . ARG A 1 180 ? -0.351 -5.587 1.579 1.00 94.31 180 ARG A N 1
ATOM 1369 C CA . ARG A 1 180 ? 1.003 -6.050 1.922 1.00 94.31 180 ARG A CA 1
ATOM 1370 C C . ARG A 1 180 ? 1.289 -5.930 3.413 1.00 94.31 180 ARG A C 1
ATOM 1372 O O . ARG A 1 180 ? 1.681 -6.917 4.021 1.00 94.31 180 ARG A O 1
ATOM 1379 N N . ALA A 1 181 ? 1.015 -4.768 4.006 1.00 95.12 181 ALA A N 1
ATOM 1380 C CA . ALA A 1 181 ? 1.173 -4.547 5.441 1.00 95.12 181 ALA A CA 1
ATOM 1381 C C . ALA A 1 181 ? 0.329 -5.518 6.275 1.00 95.12 181 ALA A C 1
ATOM 1383 O O . ALA A 1 181 ? 0.843 -6.105 7.223 1.00 95.12 181 ALA A O 1
ATOM 1384 N N . TYR A 1 182 ? -0.936 -5.743 5.897 1.00 96.00 182 TYR A N 1
ATOM 1385 C CA . TYR A 1 182 ? -1.781 -6.730 6.571 1.00 96.00 182 TYR A CA 1
ATOM 1386 C C . TYR A 1 182 ? -1.213 -8.144 6.446 1.00 96.00 182 TYR A C 1
ATOM 1388 O O . TYR A 1 182 ? -1.163 -8.875 7.429 1.00 96.00 182 TYR A O 1
ATOM 1396 N N . GLY A 1 183 ? -0.752 -8.521 5.254 1.00 93.19 183 GLY A N 1
ATOM 1397 C CA . GLY A 1 183 ? -0.102 -9.802 5.007 1.00 93.19 183 GLY A CA 1
ATOM 1398 C C . GLY A 1 183 ? 1.156 -10.008 5.849 1.00 93.19 183 GLY A C 1
ATOM 1399 O O . GLY A 1 183 ? 1.302 -11.038 6.507 1.00 93.19 183 GLY A O 1
ATOM 1400 N N . ASP A 1 184 ? 2.053 -9.022 5.852 1.00 92.44 184 ASP A N 1
ATOM 1401 C CA . ASP A 1 184 ? 3.309 -9.062 6.603 1.00 92.44 184 ASP A CA 1
ATOM 1402 C C . ASP A 1 184 ? 3.041 -9.135 8.106 1.00 92.44 184 ASP A C 1
ATOM 1404 O O . ASP A 1 184 ? 3.567 -10.022 8.782 1.00 92.44 184 ASP A O 1
ATOM 1408 N N . TRP A 1 185 ? 2.144 -8.284 8.616 1.00 94.56 185 TRP A N 1
ATOM 1409 C CA . TRP A 1 185 ? 1.676 -8.351 9.998 1.00 94.56 185 TRP A CA 1
ATOM 1410 C C . TRP A 1 185 ? 1.062 -9.719 10.308 1.00 94.56 185 TRP A C 1
ATOM 1412 O O . TRP A 1 185 ? 1.426 -10.333 11.304 1.00 94.56 185 TRP A O 1
ATOM 1422 N N . SER A 1 186 ? 0.210 -10.262 9.433 1.00 91.25 186 SER A N 1
ATOM 1423 C CA . SER A 1 186 ? -0.463 -11.557 9.611 1.00 91.25 186 SER A CA 1
ATOM 1424 C C . SER A 1 186 ? 0.495 -12.756 9.574 1.00 91.25 186 SER A C 1
ATOM 1426 O O . SER A 1 186 ? 0.245 -13.766 10.233 1.00 91.25 186 SER A O 1
ATOM 1428 N N . ARG A 1 187 ? 1.657 -12.633 8.927 1.00 89.06 187 ARG A N 1
ATOM 1429 C CA . ARG A 1 187 ? 2.719 -13.655 8.952 1.00 89.06 187 ARG A CA 1
ATOM 1430 C C . ARG A 1 187 ? 3.736 -13.489 10.082 1.00 89.06 187 ARG A C 1
ATOM 1432 O O . ARG A 1 187 ? 4.374 -14.473 10.447 1.00 89.06 187 ARG A O 1
ATOM 1439 N N . LYS A 1 188 ? 3.896 -12.281 10.631 1.00 86.62 188 LYS A N 1
ATOM 1440 C CA . LYS A 1 188 ? 4.863 -11.974 11.698 1.00 86.62 188 LYS A CA 1
ATOM 1441 C C . LYS A 1 188 ? 4.535 -12.739 12.981 1.00 86.62 188 LYS A C 1
ATOM 1443 O O . LYS A 1 188 ? 3.515 -12.459 13.588 1.00 86.62 188 LYS A O 1
ATOM 1448 N N . ASP A 1 189 ? 5.384 -13.679 13.383 1.00 77.75 189 ASP A N 1
ATOM 1449 C CA . ASP A 1 189 ? 5.172 -14.562 14.542 1.00 77.75 189 ASP A CA 1
ATOM 1450 C C . ASP A 1 189 ? 3.875 -15.399 14.461 1.00 77.75 189 ASP A C 1
ATOM 1452 O O . ASP A 1 189 ? 2.775 -14.958 14.794 1.00 77.75 189 ASP A O 1
ATOM 1456 N N . GLN A 1 190 ? 4.011 -16.642 13.993 1.00 75.81 190 GLN A N 1
ATOM 1457 C CA . GLN A 1 190 ? 2.892 -17.580 13.836 1.00 75.81 190 GLN A CA 1
ATOM 1458 C C . GLN A 1 190 ? 2.428 -18.197 15.165 1.00 75.81 190 GLN A C 1
ATOM 1460 O O . GLN A 1 190 ? 1.473 -18.971 15.171 1.00 75.81 190 GLN A O 1
ATOM 1465 N N . THR A 1 191 ? 3.099 -17.893 16.281 1.00 75.44 191 THR A N 1
ATOM 1466 C CA . THR A 1 191 ? 2.744 -18.443 17.596 1.00 75.44 191 THR A CA 1
ATOM 1467 C C . THR A 1 191 ? 1.646 -17.645 18.292 1.00 75.44 191 THR A C 1
ATOM 1469 O O . THR A 1 191 ? 0.959 -18.179 19.163 1.00 75.44 191 THR A O 1
ATOM 1472 N N . VAL A 1 192 ? 1.447 -16.388 17.888 1.00 76.56 192 VAL A N 1
ATOM 1473 C CA . VAL A 1 192 ? 0.436 -15.501 18.458 1.00 76.56 192 VAL A CA 1
ATOM 1474 C C . VAL A 1 192 ? -0.851 -15.597 17.642 1.00 76.56 192 VAL A C 1
ATOM 1476 O O . VAL A 1 192 ? -0.854 -15.350 16.435 1.00 76.56 192 VAL A O 1
ATOM 1479 N N . GLU A 1 193 ? -1.962 -15.923 18.305 1.00 79.12 193 GLU A N 1
ATOM 1480 C CA . GLU A 1 193 ? -3.286 -15.876 17.685 1.00 79.12 193 GLU A CA 1
ATOM 1481 C C . GLU A 1 193 ? -3.630 -14.426 17.320 1.00 79.12 193 GLU A C 1
ATOM 1483 O O . GLU A 1 193 ? -3.689 -13.539 18.174 1.00 79.12 193 GLU A O 1
ATOM 1488 N N . LYS A 1 194 ? -3.834 -14.174 16.026 1.00 76.44 194 LYS A N 1
ATOM 1489 C CA . LYS A 1 194 ? -4.189 -12.850 15.509 1.00 76.44 194 LYS A CA 1
ATOM 1490 C C . LYS A 1 194 ? -5.688 -12.742 15.379 1.00 76.44 194 LYS A C 1
ATOM 1492 O O . LYS A 1 194 ? -6.323 -13.553 14.712 1.00 76.44 194 LYS A O 1
ATOM 1497 N N . THR A 1 195 ? -6.234 -11.697 15.979 1.00 82.75 195 THR A N 1
ATOM 1498 C CA . THR A 1 195 ? -7.681 -11.523 16.120 1.00 82.75 195 THR A CA 1
ATOM 1499 C C . THR A 1 195 ? -8.211 -10.285 15.401 1.00 82.75 195 THR A C 1
ATOM 1501 O O . THR A 1 195 ? -9.422 -10.084 15.389 1.00 82.75 195 THR A O 1
ATOM 1504 N N . VAL A 1 196 ? -7.342 -9.477 14.776 1.00 94.06 196 VAL A N 1
ATOM 1505 C CA . VAL A 1 196 ? -7.731 -8.217 14.122 1.00 94.06 196 VAL A CA 1
ATOM 1506 C C . VAL A 1 196 ? -8.219 -8.454 12.687 1.00 94.06 196 VAL A C 1
ATOM 1508 O O . VAL A 1 196 ? -7.439 -8.751 11.774 1.00 94.06 196 VAL A O 1
ATOM 1511 N N . ALA A 1 197 ? -9.517 -8.265 12.459 1.00 92.56 197 ALA A N 1
ATOM 1512 C CA . ALA A 1 197 ? -10.104 -8.170 11.124 1.00 92.56 197 ALA A CA 1
ATOM 1513 C C . ALA A 1 197 ? -9.976 -6.739 10.573 1.00 92.56 197 ALA A C 1
ATOM 1515 O O . ALA A 1 197 ? -10.321 -5.781 11.260 1.00 92.56 197 ALA A O 1
ATOM 1516 N N . ALA A 1 198 ? -9.523 -6.575 9.326 1.00 92.50 198 ALA A N 1
ATOM 1517 C CA . ALA A 1 198 ? -9.408 -5.262 8.688 1.00 92.50 198 ALA A CA 1
ATOM 1518 C C . ALA A 1 198 ? -10.452 -5.069 7.577 1.00 92.50 198 ALA A C 1
ATOM 1520 O O . ALA A 1 198 ? -10.458 -5.792 6.581 1.00 92.50 198 ALA A O 1
ATOM 1521 N N . TYR A 1 199 ? -11.295 -4.047 7.723 1.00 90.12 199 TYR A N 1
ATOM 1522 C CA . TYR A 1 199 ? -12.281 -3.626 6.730 1.00 90.12 199 TYR A CA 1
ATOM 1523 C C . TYR A 1 199 ? -11.814 -2.334 6.062 1.00 90.12 199 TYR A C 1
ATOM 1525 O O . TYR A 1 199 ? -11.875 -1.258 6.658 1.00 90.12 199 TYR A O 1
ATOM 1533 N N . VAL A 1 200 ? -11.343 -2.434 4.816 1.00 87.75 200 VAL A N 1
ATOM 1534 C CA . VAL A 1 200 ? -10.889 -1.273 4.038 1.00 87.75 200 VAL A CA 1
ATOM 1535 C C . VAL A 1 200 ? -12.027 -0.740 3.178 1.00 87.75 200 VAL A C 1
ATOM 1537 O O . VAL A 1 200 ? -12.531 -1.425 2.288 1.00 87.75 200 VAL A O 1
ATOM 1540 N N . TYR A 1 201 ? -12.415 0.508 3.413 1.00 82.81 201 TYR A N 1
ATOM 1541 C CA . TYR A 1 201 ? -13.481 1.155 2.665 1.00 82.81 201 TYR A CA 1
ATOM 1542 C C . TYR A 1 201 ? -12.938 1.878 1.434 1.00 82.81 201 TYR A C 1
ATOM 1544 O O . TYR A 1 201 ? -12.202 2.866 1.529 1.00 82.81 201 TYR A O 1
ATOM 1552 N N . LEU A 1 202 ? -13.354 1.392 0.267 1.00 79.69 202 LEU A N 1
ATOM 1553 C CA . LEU A 1 202 ? -12.964 1.915 -1.035 1.00 79.69 202 LEU A CA 1
ATOM 1554 C C . LEU A 1 202 ? -14.067 2.805 -1.605 1.00 79.69 202 LEU A C 1
ATOM 1556 O O . LEU A 1 202 ? -15.159 2.337 -1.918 1.00 79.69 202 LEU A O 1
ATOM 1560 N N . VAL A 1 203 ? -13.757 4.088 -1.771 1.00 73.06 203 VAL A N 1
ATOM 1561 C CA . VAL A 1 203 ? -14.634 5.064 -2.443 1.00 73.06 203 VAL A CA 1
ATOM 1562 C C . VAL A 1 203 ? -14.110 5.472 -3.824 1.00 73.06 203 VAL A C 1
ATOM 1564 O O . VAL A 1 203 ? -14.829 6.095 -4.604 1.00 73.06 203 VAL A O 1
ATOM 1567 N N . ASP A 1 204 ? -12.866 5.108 -4.149 1.00 76.25 204 ASP A N 1
ATOM 1568 C CA . ASP A 1 204 ? -12.228 5.453 -5.417 1.00 76.25 204 ASP A CA 1
ATOM 1569 C C . ASP A 1 204 ? -12.725 4.548 -6.556 1.00 76.25 204 ASP A C 1
ATOM 1571 O O . ASP A 1 204 ? -12.550 3.327 -6.540 1.00 76.25 204 ASP A O 1
ATOM 1575 N N . ARG A 1 205 ? -13.336 5.160 -7.578 1.00 80.31 205 ARG A N 1
ATOM 1576 C CA . ARG A 1 205 ? -13.918 4.444 -8.723 1.00 80.31 205 ARG A CA 1
ATOM 1577 C C . ARG A 1 205 ? -12.881 3.705 -9.567 1.00 80.31 205 ARG A C 1
ATOM 1579 O O . ARG A 1 205 ? -13.215 2.668 -10.130 1.00 80.31 205 ARG A O 1
ATOM 1586 N N . GLN A 1 206 ? -11.658 4.224 -9.680 1.00 79.88 206 GLN A N 1
ATOM 1587 C CA . GLN A 1 206 ? -10.602 3.579 -10.464 1.00 79.88 206 GLN A CA 1
ATOM 1588 C C . GLN A 1 206 ? -10.127 2.314 -9.755 1.00 79.88 206 GLN A C 1
ATOM 1590 O O . GLN A 1 206 ? -10.022 1.266 -10.383 1.00 79.88 206 GLN A O 1
ATOM 1595 N N . VAL A 1 207 ? -9.920 2.385 -8.437 1.00 83.50 207 VAL A N 1
ATOM 1596 C CA . VAL A 1 207 ? -9.553 1.205 -7.636 1.00 83.50 207 VAL A CA 1
ATOM 1597 C C . VAL A 1 207 ? -10.656 0.153 -7.688 1.00 83.50 207 VAL A C 1
ATOM 1599 O O . VAL A 1 207 ? -10.367 -1.017 -7.920 1.00 83.50 207 VAL A O 1
ATOM 1602 N N . LEU A 1 208 ? -11.921 0.564 -7.545 1.00 84.31 208 LEU A N 1
ATOM 1603 C CA . LEU A 1 208 ? -13.062 -0.347 -7.658 1.00 84.31 208 LEU A CA 1
ATOM 1604 C C . LEU A 1 208 ? -13.125 -1.028 -9.032 1.00 84.31 208 LEU A C 1
ATOM 1606 O O . LEU A 1 208 ? -13.315 -2.239 -9.092 1.00 84.31 208 LEU A O 1
ATOM 1610 N N . ALA A 1 209 ? -12.919 -0.282 -10.121 1.00 83.81 209 ALA A N 1
ATOM 1611 C CA . ALA A 1 209 ? -12.908 -0.844 -11.471 1.00 83.81 209 ALA A CA 1
ATOM 1612 C C . ALA A 1 209 ? -11.757 -1.843 -11.676 1.00 83.81 209 ALA A C 1
ATOM 1614 O O . ALA A 1 209 ? -11.968 -2.915 -12.241 1.00 83.81 209 ALA A O 1
ATOM 1615 N N . LEU A 1 210 ? -10.556 -1.527 -11.180 1.00 85.94 210 LEU A N 1
ATOM 1616 C CA . LEU A 1 210 ? -9.405 -2.428 -11.258 1.00 85.94 210 LEU A CA 1
ATOM 1617 C C . LEU A 1 210 ? -9.625 -3.713 -10.444 1.00 85.94 210 LEU A C 1
ATOM 1619 O O . LEU A 1 210 ? -9.305 -4.798 -10.923 1.00 85.94 210 LEU A O 1
ATOM 1623 N N . MET A 1 211 ? -10.222 -3.602 -9.253 1.00 85.06 211 MET A N 1
ATOM 1624 C CA . MET A 1 211 ? -10.607 -4.747 -8.420 1.00 85.06 211 MET A CA 1
ATOM 1625 C C . MET A 1 211 ? -11.648 -5.631 -9.117 1.00 85.06 211 MET A C 1
ATOM 1627 O O . MET A 1 211 ? -11.462 -6.839 -9.222 1.00 85.06 211 MET A O 1
ATOM 1631 N N . GLN A 1 212 ? -12.730 -5.034 -9.627 1.00 84.19 212 GLN A N 1
ATOM 1632 C CA . GLN A 1 212 ? -13.805 -5.764 -10.310 1.00 84.19 212 GLN A CA 1
ATOM 1633 C C . GLN A 1 212 ? -13.337 -6.419 -11.613 1.00 84.19 212 GLN A C 1
ATOM 1635 O O . GLN A 1 212 ? -13.824 -7.488 -11.967 1.00 84.19 212 GLN A O 1
ATOM 1640 N N . GLY A 1 213 ? -12.388 -5.792 -12.310 1.00 84.88 213 GLY A N 1
ATOM 1641 C CA . GLY A 1 213 ? -11.775 -6.339 -13.517 1.00 84.88 213 GLY A CA 1
ATOM 1642 C C . GLY A 1 213 ? -10.702 -7.400 -13.262 1.00 84.88 213 GLY A C 1
ATOM 1643 O O . GLY A 1 213 ? -10.177 -7.945 -14.226 1.00 84.88 213 GLY A O 1
ATOM 1644 N N . GLY A 1 214 ? -10.351 -7.688 -12.002 1.00 82.69 214 GLY A N 1
ATOM 1645 C CA . GLY A 1 214 ? -9.283 -8.636 -11.665 1.00 82.69 214 GLY A CA 1
ATOM 1646 C C . GLY A 1 214 ? -7.873 -8.138 -12.005 1.00 82.69 214 GLY A C 1
ATOM 1647 O O . GLY A 1 214 ? -6.949 -8.937 -12.101 1.00 82.69 214 GLY A O 1
ATOM 1648 N N . PHE A 1 215 ? -7.694 -6.826 -12.188 1.00 83.25 215 PHE A N 1
ATOM 1649 C CA . PHE A 1 215 ? -6.403 -6.207 -12.515 1.00 83.25 215 PHE A CA 1
ATOM 1650 C C . PHE A 1 215 ? -5.541 -5.909 -11.281 1.00 83.25 215 PHE A C 1
ATOM 1652 O O . PHE A 1 215 ? -4.396 -5.484 -11.419 1.00 83.25 215 PHE A O 1
ATOM 1659 N N . LEU A 1 216 ? -6.084 -6.100 -10.075 1.00 85.25 216 LEU A N 1
ATOM 1660 C CA . LEU A 1 216 ? -5.348 -6.006 -8.816 1.00 85.25 216 LEU A CA 1
ATOM 1661 C C . LEU A 1 216 ? -5.400 -7.346 -8.093 1.00 85.25 216 LEU A C 1
ATOM 1663 O O . LEU A 1 216 ? -6.434 -7.735 -7.553 1.00 85.25 216 LEU A O 1
ATOM 1667 N N . ASP A 1 217 ? -4.259 -8.024 -8.046 1.00 88.19 217 ASP A N 1
ATOM 1668 C CA . ASP A 1 217 ? -4.113 -9.268 -7.302 1.00 88.19 217 ASP A CA 1
ATOM 1669 C C . ASP A 1 217 ? -3.832 -8.983 -5.818 1.00 88.19 217 ASP A C 1
ATOM 1671 O O . ASP A 1 217 ? -2.692 -8.963 -5.342 1.00 88.19 217 ASP A O 1
ATOM 1675 N N . ILE A 1 218 ? -4.908 -8.709 -5.078 1.00 89.25 218 ILE A N 1
ATOM 1676 C CA . ILE A 1 218 ? -4.840 -8.481 -3.629 1.00 89.25 218 ILE A CA 1
ATOM 1677 C C . ILE A 1 218 ? -4.447 -9.757 -2.888 1.00 89.25 218 ILE A C 1
ATOM 1679 O O . ILE A 1 218 ? -3.790 -9.677 -1.853 1.00 89.25 218 ILE A O 1
ATOM 1683 N N . THR A 1 219 ? -4.785 -10.929 -3.422 1.00 88.31 219 THR A N 1
ATOM 1684 C CA . THR A 1 219 ? -4.390 -12.212 -2.838 1.00 88.31 219 THR A CA 1
ATOM 1685 C C . THR A 1 219 ? -2.872 -12.346 -2.843 1.00 88.31 219 THR A C 1
ATOM 1687 O O . THR A 1 219 ? -2.299 -12.657 -1.800 1.00 88.31 219 THR A O 1
ATOM 1690 N N . GLN A 1 220 ? -2.207 -12.030 -3.956 1.00 88.69 220 GLN A N 1
ATOM 1691 C CA . GLN A 1 220 ? -0.746 -12.016 -4.022 1.00 88.69 220 GLN A CA 1
ATOM 1692 C C . GLN A 1 220 ? -0.141 -10.966 -3.083 1.00 88.69 220 GLN A C 1
ATOM 1694 O O . GLN A 1 220 ? 0.839 -11.241 -2.392 1.00 88.69 220 GLN A O 1
ATOM 1699 N N . ALA A 1 221 ? -0.741 -9.773 -3.002 1.00 90.06 221 ALA A N 1
ATOM 1700 C CA . ALA A 1 221 ? -0.300 -8.742 -2.061 1.00 90.06 221 ALA A CA 1
ATOM 1701 C C . ALA A 1 221 ? -0.418 -9.204 -0.594 1.00 90.06 221 ALA A C 1
ATOM 1703 O O . ALA A 1 221 ? 0.473 -8.922 0.205 1.00 90.06 221 ALA A O 1
ATOM 1704 N N . LEU A 1 222 ? -1.483 -9.942 -0.258 1.00 90.69 222 LEU A N 1
ATOM 1705 C CA . LEU A 1 222 ? -1.742 -10.476 1.077 1.00 90.69 222 LEU A CA 1
ATOM 1706 C C . LEU A 1 222 ? -0.818 -11.625 1.445 1.00 90.69 222 LEU A C 1
ATOM 1708 O O . LEU A 1 222 ? -0.369 -11.654 2.579 1.0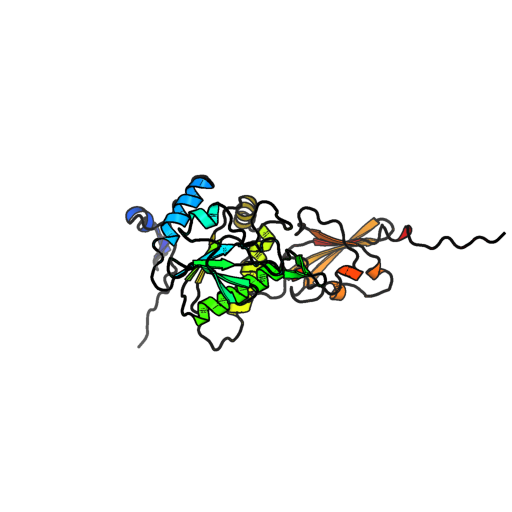0 90.69 222 LEU A O 1
ATOM 1712 N N . HIS A 1 223 ? -0.546 -12.576 0.551 1.00 87.44 223 HIS A N 1
ATOM 1713 C CA . HIS A 1 223 ? 0.267 -13.758 0.877 1.00 87.44 223 HIS A CA 1
ATOM 1714 C C . HIS A 1 223 ? 1.766 -13.484 0.782 1.00 87.44 223 HIS A C 1
ATOM 1716 O O . HIS A 1 223 ? 2.559 -14.137 1.463 1.00 87.44 223 HIS A O 1
ATOM 1722 N N . GLY A 1 224 ? 2.149 -12.492 -0.023 1.00 81.81 224 GLY A N 1
ATOM 1723 C CA . GLY A 1 224 ? 3.535 -12.321 -0.424 1.00 81.81 224 GLY A CA 1
ATOM 1724 C C . GLY A 1 224 ? 4.019 -13.500 -1.272 1.00 81.81 224 GLY A C 1
ATOM 1725 O O . GLY A 1 224 ? 3.277 -14.430 -1.584 1.00 81.81 224 GLY A O 1
ATOM 1726 N N . GLY A 1 225 ? 5.288 -13.448 -1.658 1.00 86.06 225 GLY A N 1
ATOM 1727 C CA . GLY A 1 225 ? 5.911 -14.456 -2.508 1.00 86.06 225 GLY A CA 1
ATOM 1728 C C . GLY A 1 225 ? 6.263 -13.931 -3.891 1.00 86.06 225 GLY A C 1
ATOM 1729 O O . GLY A 1 225 ? 6.206 -12.729 -4.168 1.00 86.06 225 GLY A O 1
ATOM 1730 N N . GLU A 1 226 ? 6.681 -14.862 -4.736 1.00 92.75 226 GLU A N 1
ATOM 1731 C CA . GLU A 1 226 ? 7.163 -14.564 -6.075 1.00 92.75 226 GLU A CA 1
ATOM 1732 C C . GLU A 1 226 ? 6.007 -14.244 -7.022 1.00 92.75 226 GLU A C 1
ATOM 1734 O O . GLU A 1 226 ? 4.949 -14.871 -6.960 1.00 92.75 226 GLU A O 1
ATOM 1739 N N . PHE A 1 227 ? 6.197 -13.257 -7.895 1.00 92.75 227 PHE A N 1
ATOM 1740 C CA . PHE A 1 227 ? 5.226 -12.910 -8.924 1.00 92.75 227 PHE A CA 1
ATOM 1741 C C . PHE A 1 227 ? 5.905 -12.535 -10.237 1.00 92.75 227 PHE A C 1
ATOM 1743 O O . PHE A 1 227 ? 7.023 -12.020 -10.265 1.00 92.75 227 PHE A O 1
ATOM 1750 N N . GLY A 1 228 ? 5.208 -12.830 -11.334 1.00 92.94 228 GLY A N 1
ATOM 1751 C CA . GLY A 1 228 ? 5.701 -12.576 -12.679 1.00 92.94 228 GLY A CA 1
ATOM 1752 C C . GLY A 1 228 ? 5.583 -11.105 -13.067 1.00 92.94 228 GLY A C 1
ATOM 1753 O O . GLY A 1 228 ? 4.544 -10.474 -12.840 1.00 92.94 228 GLY A O 1
ATOM 1754 N N . ILE A 1 229 ? 6.626 -10.590 -13.708 1.00 95.06 229 ILE A N 1
ATOM 1755 C CA . ILE A 1 229 ? 6.644 -9.292 -14.383 1.00 95.06 229 ILE A CA 1
ATOM 1756 C C . ILE A 1 229 ? 7.165 -9.446 -15.813 1.00 95.06 229 ILE A C 1
ATOM 1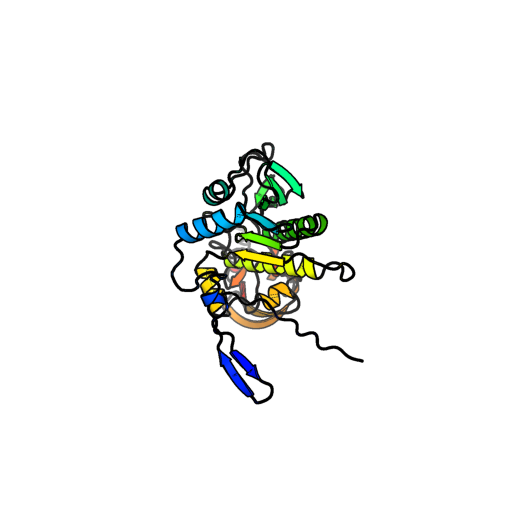758 O O . ILE A 1 229 ? 7.822 -10.427 -16.162 1.00 95.06 229 ILE A O 1
ATOM 1762 N N . ASN A 1 230 ? 6.886 -8.447 -16.643 1.00 96.00 230 ASN A N 1
ATOM 1763 C CA . ASN A 1 230 ? 7.603 -8.249 -17.896 1.00 96.00 230 ASN A CA 1
ATOM 1764 C C . ASN A 1 230 ? 8.778 -7.302 -17.648 1.00 96.00 230 ASN A C 1
ATOM 1766 O O . ASN A 1 230 ? 8.655 -6.356 -16.867 1.00 96.00 230 ASN A O 1
ATOM 1770 N N . VAL A 1 231 ? 9.877 -7.510 -18.360 1.00 94.44 231 VAL A N 1
ATOM 1771 C CA . VAL A 1 231 ? 11.021 -6.602 -18.375 1.00 94.44 231 VAL A CA 1
ATOM 1772 C C . VAL A 1 231 ? 11.306 -6.204 -19.816 1.00 94.44 231 VAL A C 1
ATOM 1774 O O . VAL A 1 231 ? 11.678 -7.041 -20.640 1.00 94.44 231 VAL A O 1
ATOM 1777 N N . ASP A 1 232 ? 11.126 -4.920 -20.108 1.00 94.00 232 ASP A N 1
ATOM 1778 C CA . ASP A 1 232 ? 11.433 -4.312 -21.399 1.00 94.00 232 ASP A CA 1
ATOM 1779 C C . ASP A 1 232 ? 12.767 -3.590 -21.308 1.00 94.00 232 ASP A C 1
ATOM 1781 O O . ASP A 1 232 ? 12.910 -2.640 -20.543 1.00 94.00 232 ASP A O 1
ATOM 1785 N N . THR A 1 233 ? 13.739 -4.021 -22.104 1.00 91.44 233 THR A N 1
ATOM 1786 C CA . THR A 1 233 ? 15.046 -3.367 -22.196 1.00 91.44 233 THR A CA 1
ATOM 1787 C C . THR A 1 233 ? 15.196 -2.709 -23.559 1.00 91.44 233 THR A C 1
ATOM 1789 O O . THR A 1 233 ? 15.217 -3.405 -24.573 1.00 91.44 233 THR A O 1
ATOM 1792 N N . TYR A 1 234 ? 15.299 -1.380 -23.580 1.00 90.25 234 TYR A N 1
ATOM 1793 C CA . TYR A 1 234 ? 15.557 -0.592 -24.785 1.00 90.25 234 TYR A CA 1
ATOM 1794 C C . TYR A 1 234 ? 17.042 -0.271 -24.876 1.00 90.25 234 TYR A C 1
ATOM 1796 O O . TYR A 1 234 ? 17.572 0.370 -23.972 1.00 90.25 234 TYR A O 1
ATOM 1804 N N . ASP A 1 235 ? 17.709 -0.671 -25.954 1.00 87.31 235 ASP A N 1
ATOM 1805 C CA . ASP A 1 235 ? 19.101 -0.283 -26.193 1.00 87.31 235 ASP A CA 1
ATOM 1806 C C . ASP A 1 235 ? 19.236 1.190 -26.639 1.00 87.31 235 ASP A C 1
ATOM 1808 O O . ASP A 1 235 ? 18.252 1.913 -26.807 1.00 87.31 235 ASP A O 1
ATOM 1812 N N . ALA A 1 236 ? 20.474 1.648 -26.851 1.00 84.81 236 ALA A N 1
ATOM 1813 C CA . ALA A 1 236 ? 20.745 3.014 -27.307 1.00 84.81 236 ALA A CA 1
ATOM 1814 C C . ALA A 1 236 ? 20.161 3.328 -28.703 1.00 84.81 236 ALA A C 1
ATOM 1816 O O . ALA A 1 236 ? 19.901 4.490 -29.009 1.00 84.81 236 ALA A O 1
ATOM 1817 N N . GLY A 1 237 ? 19.949 2.310 -29.547 1.00 85.06 237 GLY A N 1
ATOM 1818 C CA . GLY A 1 237 ? 19.305 2.433 -30.859 1.00 85.06 237 GLY A CA 1
ATOM 1819 C C . GLY A 1 237 ? 17.774 2.384 -30.799 1.00 85.06 237 GLY A C 1
ATOM 1820 O O . GLY A 1 237 ? 17.111 2.596 -31.813 1.00 85.06 237 GLY A O 1
ATOM 1821 N N . GLY A 1 238 ? 17.208 2.124 -29.618 1.00 86.44 238 GLY A N 1
ATOM 1822 C CA . GLY A 1 238 ? 15.779 2.005 -29.365 1.00 86.44 238 GLY A CA 1
ATOM 1823 C C . GLY A 1 238 ? 15.169 0.648 -29.699 1.00 86.44 238 GLY A C 1
ATOM 1824 O O . GLY A 1 238 ? 13.941 0.531 -29.687 1.00 86.44 238 GLY A O 1
ATOM 1825 N N . LEU A 1 239 ? 15.985 -0.377 -29.955 1.00 91.19 239 LEU A N 1
ATOM 1826 C CA . LEU A 1 239 ? 15.504 -1.750 -30.057 1.00 91.19 239 LEU A CA 1
ATOM 1827 C C . LEU A 1 239 ? 15.070 -2.236 -28.670 1.00 91.19 239 LEU A C 1
ATOM 1829 O O . LEU A 1 239 ? 15.835 -2.149 -27.712 1.00 91.19 239 LEU A O 1
ATOM 1833 N N . CYS A 1 240 ? 13.851 -2.766 -28.579 1.00 93.06 240 CYS A N 1
ATOM 1834 C CA . CYS A 1 240 ? 13.304 -3.320 -27.345 1.00 93.06 240 CYS A CA 1
ATOM 1835 C C . CYS A 1 240 ? 13.410 -4.844 -27.336 1.00 93.06 240 CYS A C 1
ATOM 1837 O O . CYS A 1 240 ? 12.903 -5.508 -28.241 1.00 93.06 240 CYS A O 1
ATOM 1839 N N . VAL A 1 241 ? 13.972 -5.396 -26.264 1.00 93.06 241 VAL A N 1
ATOM 1840 C CA . VAL A 1 241 ? 13.891 -6.823 -25.938 1.00 93.06 241 VAL A CA 1
ATOM 1841 C C . VAL A 1 241 ? 13.008 -6.987 -24.708 1.00 93.06 241 VAL A C 1
ATOM 1843 O O . VAL A 1 241 ? 13.282 -6.397 -23.664 1.00 93.06 241 VAL A O 1
ATOM 1846 N N . ARG A 1 242 ? 11.956 -7.801 -24.836 1.00 94.31 242 ARG A N 1
ATOM 1847 C CA . ARG A 1 242 ? 11.073 -8.175 -23.727 1.00 94.31 242 ARG A CA 1
ATOM 1848 C C . ARG A 1 242 ? 11.409 -9.575 -23.237 1.00 94.31 242 ARG A C 1
ATOM 1850 O O . ARG A 1 242 ? 11.496 -10.500 -24.042 1.00 94.31 242 ARG A O 1
ATOM 1857 N N . HIS A 1 243 ? 11.509 -9.736 -21.926 1.00 92.56 243 HIS A N 1
ATOM 1858 C CA . HIS A 1 243 ? 11.549 -11.039 -21.266 1.00 92.56 243 HIS A CA 1
ATOM 1859 C C . HIS A 1 243 ? 10.622 -11.060 -20.047 1.00 92.56 243 HIS A C 1
ATOM 1861 O O . HIS A 1 243 ? 10.110 -10.023 -19.621 1.00 92.56 243 HIS A O 1
ATOM 1867 N N . HIS A 1 244 ? 10.359 -12.258 -19.535 1.00 94.50 244 HIS A N 1
ATOM 1868 C CA . HIS A 1 244 ? 9.530 -12.474 -18.356 1.00 94.50 244 HIS A CA 1
ATOM 1869 C C . HIS A 1 244 ? 10.424 -12.850 -17.184 1.00 94.50 244 HIS A C 1
ATOM 1871 O O . HIS A 1 244 ? 11.267 -13.730 -17.331 1.00 94.50 244 HIS A O 1
ATOM 1877 N N . GLU A 1 245 ? 10.201 -12.215 -16.039 1.00 93.81 245 GLU A N 1
ATOM 1878 C CA . GLU A 1 245 ? 10.960 -12.464 -14.815 1.00 93.81 245 GLU A CA 1
ATOM 1879 C C . GLU A 1 245 ? 10.028 -12.817 -13.666 1.00 93.81 245 GLU A C 1
ATOM 1881 O O . GLU A 1 245 ? 8.924 -12.276 -13.547 1.00 93.81 245 GLU A O 1
ATOM 1886 N N . LEU A 1 246 ? 10.487 -13.729 -12.813 1.00 94.44 246 LEU A N 1
ATOM 1887 C CA . LEU A 1 246 ? 9.823 -14.087 -11.569 1.00 94.44 246 LEU A CA 1
ATOM 1888 C C . LEU A 1 246 ? 10.604 -13.443 -10.422 1.00 94.44 246 LEU A C 1
ATOM 1890 O O . LEU A 1 246 ? 11.760 -13.783 -10.197 1.00 94.44 246 LEU A O 1
ATOM 1894 N N . ILE A 1 247 ? 9.979 -12.504 -9.714 1.00 93.56 247 ILE A N 1
ATOM 1895 C CA . ILE A 1 247 ? 10.652 -11.692 -8.690 1.00 93.56 247 ILE A CA 1
ATOM 1896 C C . ILE A 1 247 ? 9.987 -11.826 -7.330 1.00 93.56 247 ILE A C 1
ATOM 1898 O O . ILE A 1 247 ? 8.776 -12.052 -7.251 1.00 93.56 247 ILE A O 1
ATOM 1902 N N . ARG A 1 248 ? 10.735 -11.589 -6.247 1.00 92.25 248 ARG A N 1
ATOM 1903 C CA . ARG A 1 248 ? 10.135 -11.293 -4.940 1.00 92.25 248 ARG A CA 1
ATOM 1904 C C . ARG A 1 248 ? 9.984 -9.794 -4.793 1.00 92.25 248 ARG A C 1
ATOM 1906 O O . ARG A 1 248 ? 10.866 -9.024 -5.153 1.00 92.25 248 ARG A O 1
ATOM 1913 N N . GLY A 1 249 ? 8.871 -9.365 -4.201 1.00 89.94 249 GLY A N 1
ATOM 1914 C CA . GLY A 1 249 ? 8.623 -7.940 -3.966 1.00 89.94 249 GLY A CA 1
ATOM 1915 C C . GLY A 1 249 ? 9.717 -7.254 -3.139 1.00 89.94 249 GLY A C 1
ATOM 1916 O O . GLY A 1 249 ? 9.932 -6.058 -3.312 1.00 89.94 249 GLY A O 1
ATOM 1917 N N . ASP A 1 250 ? 10.403 -8.003 -2.276 1.00 90.88 250 ASP A N 1
ATOM 1918 C CA . ASP A 1 250 ? 11.433 -7.486 -1.366 1.00 90.88 250 ASP A CA 1
ATOM 1919 C C . ASP A 1 250 ? 12.839 -7.481 -1.971 1.00 90.88 250 ASP A C 1
ATOM 1921 O O . ASP A 1 250 ? 13.752 -6.906 -1.381 1.00 90.88 250 ASP A O 1
ATOM 1925 N N . ASP A 1 251 ? 13.015 -8.060 -3.160 1.00 92.25 251 ASP A N 1
ATOM 1926 C CA . ASP A 1 251 ? 14.281 -7.973 -3.873 1.00 92.25 251 ASP A CA 1
ATOM 1927 C C . ASP A 1 251 ? 14.489 -6.543 -4.388 1.00 92.25 251 ASP A C 1
ATOM 1929 O O . ASP A 1 251 ? 13.549 -5.846 -4.796 1.00 92.25 251 ASP A O 1
ATOM 1933 N N . CYS A 1 252 ? 15.742 -6.092 -4.373 1.00 92.00 252 CYS A N 1
ATOM 1934 C CA . CYS A 1 252 ? 16.116 -4.786 -4.900 1.00 92.00 252 CYS A CA 1
ATOM 1935 C C . CYS A 1 252 ? 16.031 -4.769 -6.428 1.00 92.00 252 CYS A C 1
ATOM 1937 O O . CYS A 1 252 ? 16.423 -5.738 -7.079 1.00 92.00 252 CYS A O 1
ATOM 1939 N N . ILE A 1 253 ? 15.640 -3.635 -7.017 1.00 90.25 253 ILE A N 1
ATOM 1940 C CA . ILE A 1 253 ? 15.590 -3.461 -8.481 1.00 90.25 253 ILE A CA 1
ATOM 1941 C C . ILE A 1 253 ? 16.934 -3.799 -9.136 1.00 90.25 253 ILE A C 1
ATOM 1943 O O . ILE A 1 253 ? 16.970 -4.406 -10.205 1.00 90.25 253 ILE A O 1
ATOM 1947 N N . GLY A 1 254 ? 18.041 -3.443 -8.479 1.00 86.31 254 GLY A N 1
ATOM 1948 C CA . GLY A 1 254 ? 19.387 -3.716 -8.974 1.00 86.31 254 GLY A CA 1
ATOM 1949 C C . GLY A 1 254 ? 19.717 -5.203 -9.124 1.00 86.31 254 GLY A C 1
ATOM 1950 O O . GLY A 1 254 ? 20.664 -5.518 -9.829 1.00 86.31 254 GLY A O 1
ATOM 1951 N N . SER A 1 255 ? 18.951 -6.117 -8.515 1.00 85.69 255 SER A N 1
ATOM 1952 C CA . SER A 1 255 ? 19.170 -7.568 -8.649 1.00 85.69 255 SER A CA 1
ATOM 1953 C C . SER A 1 255 ? 18.858 -8.111 -10.047 1.00 85.69 255 SER A C 1
ATOM 1955 O O . SER A 1 255 ? 19.485 -9.077 -10.468 1.00 85.69 255 SER A O 1
ATOM 1957 N N . LEU A 1 256 ? 17.943 -7.471 -10.785 1.00 78.81 256 LEU A N 1
ATOM 1958 C CA . LEU A 1 256 ? 17.627 -7.819 -12.177 1.00 78.81 256 LEU A CA 1
ATOM 1959 C C . LEU A 1 256 ? 18.603 -7.209 -13.184 1.00 78.81 256 LEU A C 1
ATOM 1961 O O . LEU A 1 256 ? 18.528 -7.484 -14.380 1.00 78.81 256 LEU A O 1
ATOM 1965 N N . MET A 1 257 ? 19.477 -6.317 -12.729 1.00 70.00 257 MET A N 1
ATOM 1966 C CA . MET A 1 257 ? 20.357 -5.568 -13.604 1.00 70.00 257 MET A CA 1
ATOM 1967 C C . MET A 1 257 ? 21.767 -6.124 -13.471 1.00 70.00 257 MET A C 1
ATOM 1969 O O . MET A 1 257 ? 22.346 -6.129 -12.388 1.00 70.00 257 MET A O 1
ATOM 1973 N N . ASP A 1 258 ? 22.359 -6.526 -14.595 1.00 63.03 258 ASP A N 1
ATOM 1974 C CA . ASP A 1 258 ? 23.809 -6.659 -14.699 1.00 63.03 258 ASP A CA 1
ATOM 1975 C C . ASP A 1 258 ? 24.386 -5.283 -14.313 1.00 63.03 258 ASP A C 1
ATOM 1977 O O . ASP A 1 258 ? 24.286 -4.337 -15.098 1.00 63.03 258 ASP A O 1
ATOM 1981 N N . LEU A 1 259 ? 24.940 -5.134 -13.100 1.00 51.97 259 LEU A N 1
ATOM 1982 C CA . LEU A 1 259 ? 25.494 -3.885 -12.536 1.00 51.97 259 LEU A CA 1
ATOM 1983 C C . LEU A 1 259 ? 26.765 -3.407 -13.279 1.00 51.97 259 LEU A C 1
ATOM 1985 O O . LEU A 1 259 ? 27.728 -2.919 -12.687 1.00 51.97 259 LEU A O 1
ATOM 1989 N N . ARG A 1 260 ? 26.796 -3.552 -14.605 1.00 55.31 260 ARG A N 1
ATOM 1990 C CA . ARG A 1 260 ? 27.776 -2.958 -15.507 1.00 55.31 260 ARG A CA 1
ATOM 1991 C C . ARG A 1 260 ? 27.586 -1.442 -15.513 1.00 55.31 260 ARG A C 1
ATOM 1993 O O . ARG A 1 260 ? 26.484 -0.925 -15.344 1.00 55.31 260 ARG A O 1
ATOM 2000 N N . THR A 1 261 ? 28.659 -0.712 -15.792 1.00 57.94 261 THR A N 1
ATOM 2001 C CA . THR A 1 261 ? 28.702 0.762 -15.845 1.00 57.94 261 THR A CA 1
ATOM 2002 C C . THR A 1 261 ? 27.621 1.403 -16.725 1.00 57.94 261 THR A C 1
ATOM 2004 O O . THR A 1 261 ? 27.228 2.538 -16.465 1.00 57.94 261 THR A O 1
ATOM 2007 N N . GLN A 1 262 ? 27.105 0.696 -17.737 1.00 62.47 262 GLN A N 1
ATOM 2008 C CA . GLN A 1 262 ? 25.997 1.179 -18.569 1.00 62.47 262 GLN A CA 1
ATOM 2009 C C . GLN A 1 262 ? 24.638 1.143 -17.853 1.00 62.47 262 GLN A C 1
ATOM 2011 O O . GLN A 1 262 ? 23.843 2.059 -18.051 1.00 62.47 262 GLN A O 1
ATOM 2016 N N . ALA A 1 263 ? 24.378 0.154 -16.988 1.00 65.94 263 ALA A N 1
ATOM 2017 C CA . ALA A 1 263 ? 23.099 0.015 -16.287 1.00 65.94 263 ALA A CA 1
ATOM 2018 C C . ALA A 1 263 ? 22.820 1.203 -15.357 1.00 65.94 263 ALA A C 1
ATOM 2020 O O . ALA A 1 263 ? 21.684 1.651 -15.263 1.00 65.94 263 ALA A O 1
ATOM 2021 N N . GLN A 1 264 ? 23.857 1.799 -14.753 1.00 70.69 264 GLN A N 1
ATOM 2022 C CA . GLN A 1 264 ? 23.705 2.995 -13.911 1.00 70.69 264 GLN A CA 1
ATOM 2023 C C . GLN A 1 264 ? 23.194 4.226 -14.677 1.00 70.69 264 GLN A C 1
ATOM 2025 O O . GLN A 1 264 ? 22.594 5.118 -14.075 1.00 70.69 264 GLN A O 1
ATOM 2030 N N . ARG A 1 265 ? 23.425 4.282 -15.994 1.00 78.00 265 ARG A N 1
ATOM 2031 C CA . ARG A 1 265 ? 22.982 5.384 -16.860 1.00 78.00 265 ARG A CA 1
ATOM 2032 C C . ARG A 1 265 ? 21.595 5.155 -17.460 1.00 78.00 265 ARG A C 1
ATOM 2034 O O . ARG A 1 265 ? 21.045 6.088 -18.037 1.00 78.00 265 ARG A O 1
ATOM 2041 N N . ALA A 1 266 ? 21.040 3.952 -17.326 1.00 85.38 266 ALA A N 1
ATOM 2042 C CA . ALA A 1 266 ? 19.701 3.659 -17.805 1.00 85.38 266 ALA A CA 1
ATOM 2043 C C . ALA A 1 266 ? 18.648 4.426 -16.996 1.00 85.38 266 ALA A C 1
ATOM 2045 O O . ALA A 1 266 ? 18.795 4.649 -15.787 1.00 85.38 266 ALA A O 1
ATOM 2046 N N . GLN A 1 267 ? 17.565 4.802 -17.666 1.00 89.44 267 GLN A N 1
ATOM 2047 C CA . GLN A 1 267 ? 16.347 5.253 -17.012 1.00 89.44 267 GLN A CA 1
ATOM 2048 C C . GLN A 1 267 ? 15.440 4.055 -16.734 1.00 89.44 267 GLN A C 1
ATOM 2050 O O . GLN A 1 267 ? 15.353 3.123 -17.527 1.00 89.44 267 GLN A O 1
ATOM 2055 N N . VAL A 1 268 ? 14.752 4.082 -15.600 1.00 90.12 268 VAL A N 1
ATOM 2056 C CA . VAL A 1 268 ? 13.892 3.005 -15.121 1.00 90.12 268 VAL A CA 1
ATOM 2057 C C . VAL A 1 268 ? 12.513 3.571 -14.822 1.00 90.12 268 VAL A C 1
ATOM 2059 O O . VAL A 1 268 ? 12.377 4.631 -14.207 1.00 90.12 268 VAL A O 1
ATOM 2062 N N . HIS A 1 269 ? 11.476 2.867 -15.254 1.00 91.25 269 HIS A N 1
ATOM 2063 C CA . HIS A 1 269 ? 10.095 3.122 -14.851 1.00 91.25 269 HIS A CA 1
ATOM 2064 C C . HIS A 1 269 ? 9.290 1.824 -14.879 1.00 91.25 269 HIS A C 1
ATOM 2066 O O . HIS A 1 269 ? 9.769 0.797 -15.350 1.00 91.25 269 HIS A O 1
ATOM 2072 N N . VAL A 1 270 ? 8.070 1.850 -14.350 1.00 91.81 270 VAL A N 1
ATOM 2073 C CA . VAL A 1 270 ? 7.191 0.678 -14.328 1.00 91.81 270 VAL A CA 1
ATOM 2074 C C . VAL A 1 270 ? 5.806 1.036 -14.851 1.00 91.81 270 VAL A C 1
ATOM 2076 O O . VAL A 1 270 ? 5.325 2.155 -14.661 1.00 91.81 270 VAL A O 1
ATOM 2079 N N . LEU A 1 271 ? 5.178 0.078 -15.526 1.00 90.50 271 LEU A N 1
ATOM 2080 C CA . LEU A 1 271 ? 3.802 0.138 -15.995 1.00 90.50 271 LEU A CA 1
ATOM 2081 C C . LEU A 1 271 ? 2.953 -0.927 -15.272 1.00 90.50 271 LEU A C 1
ATOM 2083 O O . LEU A 1 271 ? 3.407 -2.066 -15.153 1.00 90.50 271 LEU A O 1
ATOM 2087 N N . PRO A 1 272 ? 1.728 -0.603 -14.815 1.00 88.81 272 PRO A N 1
ATOM 2088 C CA . PRO A 1 272 ? 1.162 0.746 -14.758 1.00 88.81 272 PRO A CA 1
ATOM 2089 C C . PRO A 1 272 ? 1.977 1.656 -13.830 1.00 88.81 272 PRO A C 1
ATOM 2091 O O . PRO A 1 272 ? 2.576 1.188 -12.865 1.00 88.81 272 PRO A O 1
ATOM 2094 N N . ASN A 1 273 ? 2.006 2.956 -14.131 1.00 88.19 273 ASN A N 1
ATOM 2095 C CA . ASN A 1 273 ? 2.832 3.893 -13.377 1.00 88.19 273 ASN A CA 1
ATOM 2096 C C . ASN A 1 273 ? 2.276 4.090 -11.950 1.00 88.19 273 ASN A C 1
ATOM 2098 O O . ASN A 1 273 ? 1.128 4.524 -11.801 1.00 88.19 273 ASN A O 1
ATOM 2102 N N . PRO A 1 274 ? 3.053 3.792 -10.893 1.00 84.56 274 PRO A N 1
ATOM 2103 C CA . PRO A 1 274 ? 2.612 3.935 -9.514 1.00 84.56 274 PRO A CA 1
ATOM 2104 C C . PRO A 1 274 ? 2.533 5.398 -9.079 1.00 84.56 274 PRO A C 1
ATOM 2106 O O . PRO A 1 274 ? 1.831 5.696 -8.113 1.00 84.56 274 PRO A O 1
ATOM 2109 N N . ARG A 1 275 ? 3.205 6.334 -9.767 1.00 79.94 275 ARG A N 1
ATOM 2110 C CA . ARG A 1 275 ? 3.064 7.778 -9.503 1.00 79.94 275 ARG A CA 1
ATOM 2111 C C . ARG A 1 275 ? 2.337 8.464 -10.653 1.00 79.94 275 ARG A C 1
ATOM 2113 O O . ARG A 1 275 ? 2.594 8.158 -11.811 1.00 79.94 275 ARG A O 1
ATOM 2120 N N . ARG A 1 276 ? 1.458 9.422 -10.338 1.00 68.12 276 ARG A N 1
ATOM 2121 C CA . ARG A 1 276 ? 0.668 10.141 -11.359 1.00 68.12 276 ARG A CA 1
ATOM 2122 C C . ARG A 1 276 ? 1.542 10.918 -12.349 1.00 68.12 276 ARG A C 1
ATOM 2124 O O . ARG A 1 276 ? 1.258 10.891 -13.538 1.00 68.12 276 ARG A O 1
ATOM 2131 N N . ASP A 1 277 ? 2.633 11.509 -11.860 1.00 66.88 277 ASP A N 1
ATOM 2132 C CA . ASP A 1 277 ? 3.537 12.361 -12.648 1.00 66.88 277 ASP A CA 1
ATOM 2133 C C . ASP A 1 277 ? 4.966 11.794 -12.748 1.00 66.88 277 ASP A C 1
ATOM 2135 O O . ASP A 1 277 ? 5.925 12.536 -12.981 1.00 66.88 277 ASP A O 1
ATOM 2139 N N . ALA A 1 278 ? 5.158 10.489 -12.506 1.00 66.50 278 ALA A N 1
ATOM 2140 C CA . ALA A 1 278 ? 6.503 9.916 -12.514 1.00 66.50 278 ALA A CA 1
ATOM 2141 C C . ALA A 1 278 ? 7.104 9.962 -13.915 1.00 66.50 278 ALA A C 1
ATOM 2143 O O . ALA A 1 278 ? 6.670 9.256 -14.826 1.00 66.50 278 ALA A O 1
ATOM 2144 N N . ARG A 1 279 ? 8.161 10.762 -14.034 1.00 75.81 279 ARG A N 1
ATOM 2145 C CA . ARG A 1 279 ? 9.140 10.646 -15.107 1.00 75.81 279 ARG A CA 1
ATOM 2146 C C . ARG A 1 279 ? 10.009 9.412 -14.858 1.00 75.81 279 ARG A C 1
ATOM 2148 O O . ARG A 1 279 ? 10.156 9.013 -13.698 1.00 75.81 279 ARG A O 1
ATOM 2155 N N . PRO A 1 280 ? 10.606 8.835 -15.910 1.00 81.88 280 PRO A N 1
ATOM 2156 C CA . PRO A 1 280 ? 11.646 7.839 -15.728 1.00 81.88 280 PRO A CA 1
ATOM 2157 C C . PRO A 1 280 ? 12.738 8.367 -14.790 1.00 81.88 280 PRO A C 1
ATOM 2159 O O . PRO A 1 280 ? 13.095 9.548 -14.825 1.00 81.88 280 PRO A O 1
ATOM 2162 N N . VAL A 1 281 ? 13.229 7.496 -13.918 1.00 86.69 281 VAL A N 1
ATOM 2163 C CA . VAL A 1 281 ? 14.249 7.820 -12.912 1.00 86.69 281 VAL A CA 1
ATOM 2164 C C . VAL A 1 281 ? 15.542 7.108 -13.254 1.00 86.69 281 VAL A C 1
ATOM 2166 O O . VAL A 1 281 ? 15.516 6.033 -13.842 1.00 86.69 281 VAL A O 1
ATOM 2169 N N . SER A 1 282 ? 16.691 7.682 -12.905 1.00 87.94 282 SER A N 1
ATOM 2170 C CA . SER A 1 282 ? 17.959 6.997 -13.164 1.00 87.94 282 SER A CA 1
ATOM 2171 C C . SER A 1 282 ? 18.035 5.713 -12.338 1.00 87.94 282 SER A C 1
ATOM 2173 O O . SER A 1 282 ? 17.725 5.720 -11.145 1.00 87.94 282 SER A O 1
ATOM 2175 N N . CYS A 1 283 ? 18.508 4.628 -12.950 1.00 86.50 283 CYS A N 1
ATOM 2176 C CA . CYS A 1 283 ? 18.780 3.362 -12.275 1.00 86.50 283 CYS A CA 1
ATOM 2177 C C . CYS A 1 283 ? 19.625 3.556 -11.007 1.00 86.50 283 CYS A C 1
ATOM 2179 O O . CYS A 1 283 ? 19.288 3.018 -9.953 1.00 86.50 283 CYS A O 1
ATOM 2181 N N . ALA A 1 284 ? 20.652 4.412 -11.057 1.00 84.94 284 ALA A N 1
ATOM 2182 C CA . ALA A 1 284 ? 21.503 4.698 -9.902 1.00 84.94 284 ALA A CA 1
ATOM 2183 C C . ALA A 1 284 ? 20.711 5.181 -8.670 1.00 84.94 284 ALA A C 1
ATOM 2185 O O . ALA A 1 284 ? 21.091 4.889 -7.536 1.00 84.94 284 ALA A O 1
ATOM 2186 N N . GLN A 1 285 ? 19.593 5.881 -8.890 1.00 85.75 285 GLN A N 1
ATOM 2187 C CA . GLN A 1 285 ? 18.738 6.424 -7.835 1.00 85.75 285 GLN A CA 1
ATOM 2188 C C . GLN A 1 285 ? 17.771 5.397 -7.245 1.00 85.75 285 GLN A C 1
ATOM 2190 O O . GLN A 1 285 ? 17.243 5.646 -6.168 1.00 85.75 285 GLN A O 1
ATOM 2195 N N . VAL A 1 286 ? 17.499 4.284 -7.933 1.00 87.62 286 VAL A N 1
ATOM 2196 C CA . VAL A 1 286 ? 16.435 3.344 -7.531 1.00 87.62 286 VAL A CA 1
ATOM 2197 C C . VAL A 1 286 ? 16.869 1.891 -7.436 1.00 87.62 286 VAL A C 1
ATOM 2199 O O . VAL A 1 286 ? 16.120 1.084 -6.906 1.00 87.62 286 VAL A O 1
ATOM 2202 N N . GLN A 1 287 ? 18.088 1.551 -7.852 1.00 88.25 287 GLN A N 1
ATOM 2203 C CA . GLN A 1 287 ? 18.638 0.191 -7.771 1.00 88.25 287 GLN A CA 1
ATOM 2204 C C . GLN A 1 287 ? 18.608 -0.412 -6.355 1.00 88.25 287 GLN A C 1
ATOM 2206 O O . GLN A 1 287 ? 18.584 -1.630 -6.219 1.00 88.25 287 GLN A O 1
ATOM 2211 N N . HIS A 1 288 ? 18.607 0.429 -5.316 1.00 88.75 288 HIS A N 1
ATOM 2212 C CA . HIS A 1 288 ? 18.544 0.022 -3.911 1.00 88.75 288 HIS A CA 1
ATOM 2213 C C . HIS A 1 288 ? 17.111 -0.133 -3.381 1.00 88.75 288 HIS A C 1
ATOM 2215 O O . HIS A 1 288 ? 16.924 -0.674 -2.296 1.00 88.75 288 HIS A O 1
ATOM 2221 N N . LEU A 1 289 ? 16.106 0.371 -4.102 1.00 89.00 289 LEU A N 1
ATOM 2222 C CA . LEU A 1 289 ? 14.710 0.218 -3.712 1.00 89.00 289 LEU A CA 1
ATOM 2223 C C . LEU A 1 289 ? 14.251 -1.203 -4.018 1.00 89.00 289 LEU A C 1
ATOM 2225 O O . LEU A 1 289 ? 14.635 -1.784 -5.034 1.00 89.00 289 LEU A O 1
ATOM 2229 N N . THR A 1 290 ? 13.381 -1.734 -3.169 1.00 92.00 290 THR A N 1
ATOM 2230 C CA . THR A 1 290 ? 12.694 -2.996 -3.443 1.00 92.00 290 THR A CA 1
ATOM 2231 C C . THR A 1 290 ? 11.671 -2.816 -4.565 1.00 92.00 290 THR A C 1
ATOM 2233 O O . THR A 1 290 ? 11.120 -1.722 -4.752 1.00 92.00 290 THR A O 1
ATOM 2236 N N . PHE A 1 291 ? 11.351 -3.887 -5.295 1.00 91.81 291 PHE A N 1
ATOM 2237 C CA . PHE A 1 291 ? 10.265 -3.867 -6.286 1.00 91.81 291 PHE A CA 1
ATOM 2238 C C . PHE A 1 291 ? 8.943 -3.385 -5.675 1.00 91.81 291 PHE A C 1
ATOM 2240 O O . PHE A 1 291 ? 8.208 -2.592 -6.271 1.00 91.81 291 PHE A O 1
ATOM 2247 N N . ARG A 1 292 ? 8.673 -3.800 -4.437 1.00 90.25 292 ARG A N 1
ATOM 2248 C CA . ARG A 1 292 ? 7.527 -3.380 -3.634 1.00 90.25 292 ARG A CA 1
ATOM 2249 C C . ARG A 1 292 ? 7.483 -1.865 -3.436 1.00 90.25 292 ARG A C 1
ATOM 2251 O O . ARG A 1 292 ? 6.432 -1.265 -3.684 1.00 90.25 292 ARG A O 1
ATOM 2258 N N . ASN A 1 293 ? 8.592 -1.254 -3.018 1.00 87.44 293 ASN A N 1
ATOM 2259 C CA . ASN A 1 293 ? 8.676 0.182 -2.721 1.00 87.44 293 ASN A CA 1
ATOM 2260 C C . ASN A 1 293 ? 8.722 1.035 -3.990 1.00 87.44 293 ASN A C 1
ATOM 2262 O O . ASN A 1 293 ? 8.246 2.173 -3.998 1.00 87.44 293 ASN A O 1
ATOM 2266 N N . PHE A 1 294 ? 9.212 0.463 -5.090 1.00 88.19 294 PHE A N 1
ATOM 2267 C CA . PHE A 1 294 ? 9.141 1.083 -6.408 1.00 88.19 294 PHE A CA 1
ATOM 2268 C C . PHE A 1 294 ? 7.725 1.086 -6.998 1.00 88.19 294 PHE A C 1
ATOM 2270 O O . PHE A 1 294 ? 7.445 1.872 -7.898 1.00 88.19 294 PHE A O 1
ATOM 2277 N N . GLY A 1 295 ? 6.816 0.267 -6.456 1.00 88.56 295 GLY A N 1
ATOM 2278 C CA . GLY A 1 295 ? 5.419 0.183 -6.882 1.00 88.56 295 GLY A CA 1
ATOM 2279 C C . GLY A 1 295 ? 5.152 -0.896 -7.930 1.00 88.56 295 GLY A C 1
ATOM 2280 O O . GLY A 1 295 ? 4.139 -0.829 -8.616 1.00 88.56 295 GLY A O 1
ATOM 2281 N N . VAL A 1 296 ? 6.034 -1.888 -8.055 1.00 91.25 296 VAL A N 1
ATOM 2282 C CA . VAL A 1 296 ? 5.829 -3.035 -8.946 1.00 91.25 296 VAL A CA 1
ATOM 2283 C C . VAL A 1 296 ? 4.785 -3.983 -8.350 1.00 91.25 296 VAL A C 1
ATOM 2285 O O . VAL A 1 296 ? 4.771 -4.238 -7.138 1.00 91.25 296 VAL A O 1
ATOM 2288 N N . VAL A 1 297 ? 3.898 -4.495 -9.203 1.00 91.69 297 VAL A N 1
ATOM 2289 C CA . VAL A 1 297 ? 2.829 -5.446 -8.867 1.00 91.69 297 VAL A CA 1
ATOM 2290 C C . VAL A 1 297 ? 2.813 -6.612 -9.865 1.00 91.69 297 VAL A C 1
ATOM 2292 O O . VAL A 1 297 ? 3.480 -6.533 -10.899 1.00 91.69 297 VAL A O 1
ATOM 2295 N N . PRO A 1 298 ? 2.086 -7.709 -9.585 1.00 91.62 298 PRO A N 1
ATOM 2296 C CA . PRO A 1 298 ? 1.949 -8.810 -10.534 1.00 91.62 298 PRO A CA 1
ATOM 2297 C C . PRO A 1 298 ? 1.490 -8.333 -11.914 1.00 91.62 298 PRO A C 1
ATOM 2299 O O . PRO A 1 298 ? 0.567 -7.528 -12.029 1.00 91.62 298 PRO A O 1
ATOM 2302 N N . GLY A 1 299 ? 2.165 -8.811 -12.960 1.00 90.44 299 GLY A N 1
ATOM 2303 C CA . GLY A 1 299 ? 1.888 -8.428 -14.346 1.00 90.44 299 GLY A CA 1
ATOM 2304 C C . GLY A 1 299 ? 2.410 -7.046 -14.753 1.00 90.44 299 GLY A C 1
ATOM 2305 O O . GLY A 1 299 ? 2.231 -6.652 -15.908 1.00 90.44 299 GLY A O 1
ATOM 2306 N N . SER A 1 300 ? 3.074 -6.309 -13.853 1.00 93.12 300 SER A N 1
ATOM 2307 C CA . SER A 1 300 ? 3.749 -5.061 -14.209 1.00 93.12 300 SER A CA 1
ATOM 2308 C C . SER A 1 300 ? 4.779 -5.267 -15.320 1.00 93.12 300 SER A C 1
ATOM 2310 O O . SER A 1 300 ? 5.356 -6.341 -15.475 1.00 93.12 300 SER A O 1
ATOM 2312 N N . THR A 1 301 ? 5.045 -4.202 -16.071 1.00 94.81 301 THR A N 1
ATOM 2313 C CA . THR A 1 301 ? 6.181 -4.131 -16.996 1.00 94.81 301 THR A CA 1
ATOM 2314 C C . THR A 1 301 ? 7.213 -3.170 -16.433 1.00 94.81 301 THR A C 1
ATOM 2316 O O . THR A 1 301 ? 6.949 -1.971 -16.353 1.00 94.81 301 THR A O 1
ATOM 2319 N N . LEU A 1 302 ? 8.365 -3.688 -16.018 1.00 93.88 302 LEU A N 1
ATOM 2320 C CA . LEU A 1 302 ? 9.534 -2.887 -15.683 1.00 93.88 302 LEU A CA 1
ATOM 2321 C C . LEU A 1 302 ? 10.238 -2.499 -16.983 1.00 93.88 302 LEU A C 1
ATOM 2323 O O . LEU A 1 302 ? 10.566 -3.359 -17.793 1.00 93.88 302 LEU A O 1
ATOM 2327 N N . VAL A 1 303 ? 10.464 -1.211 -17.186 1.00 92.31 303 VAL A N 1
ATOM 2328 C CA . VAL A 1 303 ? 11.123 -0.689 -18.381 1.00 92.31 303 VAL A CA 1
ATOM 2329 C C . VAL A 1 303 ? 12.494 -0.158 -17.998 1.00 92.31 303 VAL A C 1
ATOM 2331 O O . VAL A 1 303 ? 12.607 0.673 -17.095 1.00 92.31 303 VAL A O 1
ATOM 2334 N N . ILE A 1 304 ? 13.518 -0.626 -18.706 1.00 90.81 304 ILE A N 1
ATOM 2335 C CA . ILE A 1 304 ? 14.917 -0.226 -18.583 1.00 90.81 304 ILE A CA 1
ATOM 2336 C C . ILE A 1 304 ? 15.331 0.399 -19.917 1.00 90.81 304 ILE A C 1
ATOM 2338 O O . ILE A 1 304 ? 15.352 -0.269 -20.948 1.00 90.81 304 ILE A O 1
ATOM 2342 N N . ASP A 1 305 ? 15.630 1.692 -19.913 1.00 90.25 305 ASP A N 1
ATOM 2343 C CA . ASP A 1 305 ? 15.811 2.488 -21.124 1.00 90.25 305 ASP A CA 1
ATOM 2344 C C . ASP A 1 305 ? 17.218 3.087 -21.214 1.00 90.25 305 ASP A C 1
ATOM 2346 O O . ASP A 1 305 ? 17.616 3.909 -20.384 1.00 90.25 305 ASP A O 1
ATOM 2350 N N . PHE A 1 306 ? 17.971 2.673 -22.236 1.00 87.19 306 PHE A N 1
ATOM 2351 C CA . PHE A 1 306 ? 19.335 3.123 -22.512 1.00 87.19 306 PHE A CA 1
ATOM 2352 C C . PHE A 1 306 ? 19.409 4.185 -23.633 1.00 87.19 306 PHE A C 1
ATOM 2354 O O . PHE A 1 306 ? 20.510 4.616 -23.983 1.00 87.19 306 PHE A O 1
ATOM 2361 N N . ARG A 1 307 ? 18.279 4.646 -24.194 1.00 84.94 307 ARG A N 1
ATOM 2362 C CA . ARG A 1 307 ? 18.250 5.568 -25.353 1.00 84.94 307 ARG A CA 1
ATOM 2363 C C . ARG A 1 307 ? 18.859 6.946 -25.082 1.00 84.94 307 ARG A C 1
ATOM 2365 O O . ARG A 1 307 ? 19.493 7.517 -25.962 1.00 84.94 307 ARG A O 1
ATOM 2372 N N . ASP A 1 308 ? 18.746 7.456 -23.858 1.00 67.88 308 ASP A N 1
ATOM 2373 C CA . ASP A 1 308 ? 19.244 8.794 -23.488 1.00 67.88 308 ASP A CA 1
ATOM 2374 C C . ASP A 1 308 ? 20.741 8.839 -23.107 1.00 67.88 308 ASP A C 1
ATOM 2376 O O . ASP A 1 308 ? 21.269 9.896 -22.752 1.00 67.88 308 ASP A O 1
ATOM 2380 N N . ILE A 1 309 ? 21.475 7.723 -23.206 1.00 61.75 309 ILE A N 1
ATOM 2381 C CA . ILE A 1 309 ? 22.884 7.645 -22.768 1.00 61.75 309 ILE A CA 1
ATOM 2382 C C . ILE A 1 309 ? 23.836 8.453 -23.675 1.00 61.75 309 ILE A C 1
ATOM 2384 O O . ILE A 1 309 ? 24.917 8.855 -23.236 1.00 61.75 309 ILE A O 1
ATOM 2388 N N . ALA A 1 310 ? 23.432 8.753 -24.914 1.00 49.72 310 ALA A N 1
ATOM 2389 C CA . ALA A 1 310 ? 24.271 9.388 -25.936 1.00 49.72 310 ALA A CA 1
ATOM 2390 C C . ALA A 1 310 ? 24.545 10.897 -25.734 1.00 49.72 310 ALA A C 1
ATOM 2392 O O . ALA A 1 310 ? 25.357 11.468 -26.457 1.00 49.72 310 ALA A O 1
ATOM 2393 N N . THR A 1 311 ? 23.920 11.567 -24.758 1.00 45.59 311 THR A N 1
ATOM 2394 C CA . THR A 1 311 ? 24.143 13.012 -24.515 1.00 45.59 311 THR A CA 1
ATOM 2395 C C . THR A 1 311 ? 25.228 13.320 -23.472 1.00 45.59 311 THR A C 1
ATOM 2397 O O . THR A 1 311 ? 25.554 14.485 -23.250 1.00 45.59 311 THR A O 1
ATOM 2400 N N . CYS A 1 312 ? 25.837 12.295 -22.861 1.00 39.25 312 CYS A N 1
ATOM 2401 C CA . CYS A 1 312 ? 26.844 12.435 -21.800 1.00 39.25 312 CYS A CA 1
ATOM 2402 C C . CYS A 1 312 ? 28.221 11.841 -22.157 1.00 39.25 312 CYS A C 1
ATOM 2404 O O . CYS A 1 312 ? 28.897 11.279 -21.291 1.00 39.25 312 CYS A O 1
ATOM 2406 N N . GLU A 1 313 ? 28.673 11.964 -23.406 1.00 33.69 313 GLU A N 1
ATOM 2407 C CA . GLU A 1 313 ? 30.114 11.911 -23.679 1.00 33.69 313 GLU A CA 1
ATOM 2408 C C . GLU A 1 313 ? 30.719 13.305 -23.449 1.00 33.69 313 GLU A C 1
ATOM 2410 O O . GLU A 1 313 ? 30.190 14.292 -23.973 1.00 33.69 313 GLU A O 1
ATOM 2415 N N . PRO A 1 314 ? 31.813 13.446 -22.675 1.00 40.53 314 PRO A N 1
ATOM 2416 C CA . PRO A 1 314 ? 32.545 14.699 -22.667 1.00 40.53 314 PRO A CA 1
ATOM 2417 C C . PRO A 1 314 ? 33.050 14.920 -24.091 1.00 40.53 314 PRO A C 1
ATOM 2419 O O . PRO A 1 314 ? 33.785 14.087 -24.620 1.00 40.53 314 PRO A O 1
ATOM 2422 N N . ARG A 1 315 ? 32.653 16.035 -24.717 1.00 36.75 315 ARG A N 1
ATOM 2423 C CA . ARG A 1 315 ? 33.306 16.528 -25.933 1.00 36.75 315 ARG A CA 1
ATOM 2424 C C . ARG A 1 315 ? 34.806 16.492 -25.670 1.00 36.75 315 ARG A C 1
ATOM 2426 O O . ARG A 1 315 ? 35.299 17.272 -24.855 1.00 36.75 315 ARG A O 1
ATOM 2433 N N . ALA A 1 316 ? 35.506 15.564 -26.319 1.00 40.16 316 ALA A N 1
ATOM 2434 C CA . ALA A 1 316 ? 36.953 15.558 -26.336 1.00 40.16 316 ALA A CA 1
ATOM 2435 C C . ALA A 1 316 ? 37.383 16.965 -26.747 1.00 40.16 316 ALA A C 1
ATOM 2437 O O . ALA A 1 316 ? 36.929 17.476 -27.774 1.00 40.16 316 ALA A O 1
ATOM 2438 N N . ALA A 1 317 ? 38.178 17.615 -25.900 1.00 44.81 317 ALA A N 1
ATOM 2439 C CA . ALA A 1 317 ? 38.813 18.870 -26.239 1.00 44.81 317 ALA A CA 1
ATOM 2440 C C . ALA A 1 317 ? 39.662 18.613 -27.488 1.00 44.81 317 ALA A C 1
ATOM 2442 O O . ALA A 1 317 ? 40.749 18.044 -27.411 1.00 44.81 317 ALA A O 1
ATOM 2443 N N . SER A 1 318 ? 39.122 18.964 -28.652 1.00 38.47 318 SER A N 1
ATOM 2444 C CA . SER A 1 318 ? 39.882 19.054 -29.884 1.00 38.47 318 SER A CA 1
ATOM 2445 C C . SER A 1 318 ? 40.845 20.214 -29.693 1.00 38.47 318 SER A C 1
ATOM 2447 O O . SER A 1 318 ? 40.442 21.376 -29.734 1.00 38.47 318 SER A O 1
ATOM 2449 N N . GLY A 1 319 ? 42.092 19.872 -29.388 1.00 42.44 319 GLY A N 1
ATOM 2450 C CA . GLY A 1 319 ? 43.186 20.820 -29.378 1.00 42.44 319 GLY A CA 1
ATOM 2451 C C . GLY A 1 319 ? 43.364 21.443 -30.757 1.00 42.44 319 GLY A C 1
ATOM 2452 O O . GLY A 1 319 ? 43.416 20.734 -31.762 1.00 42.44 319 GLY A O 1
ATOM 2453 N N . THR A 1 320 ? 43.484 22.763 -30.750 1.00 36.50 320 THR A N 1
ATOM 2454 C CA . THR A 1 320 ? 44.309 23.572 -31.651 1.00 36.50 320 THR A CA 1
ATOM 2455 C C . THR A 1 320 ? 44.798 24.757 -30.847 1.00 36.50 320 THR A C 1
ATOM 2457 O O . THR A 1 320 ? 43.924 25.393 -30.213 1.00 36.50 320 THR A O 1
#

Sequence (320 aa):
MSERRANLGKVDAQCSVEETDHRGRKTRTTEAKDSRRGIPQGSPISPLLANIHMRRFVLALPDGEAVAISCGRGGDSTSGKQSVSSFGQALAEIDPHEYEWVSDPWVVRWKGPSNAFGIVARSTNERGADARTPEAILEAFGAFLEYAQAQDIRAVHVTLLGAGEMHVFAPWVSLVQMARAYGDWSRKDQTVEKTVAAYVYLVDRQVLALMQGGFLDITQALHGGEFGINVDTYDAGGLCVRHHELIRGDDCIGSLMDLRTQAQRAQVHVLPNPRRDARPVSCAQVQHLTFRNFGVVPGSTLVIDFRDIATCEPRAASGT

Radius of gyration: 23.73 Å; chains: 1; bounding box: 80×63×54 Å

pLDDT: mean 72.01, std 21.39, range [26.0, 96.44]